Protein 5ZBE (pdb70)

Secondary structure (P-SEA, 3-state):
cccbbbbbbbcccccbbbbbbbcccbbbbbbbbccccccccccccbbbbbccccbbbbbbcccbbbbbccccbbbbbcccccccccccccbbbbbcbbbbbcccccccccbbbbbbbbbcccccbbbbcccccbbbbbbbbccccccccccccbbbbbcccccbbbbbcccccccccccccccccccbbbbbbccccbbbbbbbbbbcc

Structure (mmCIF, N/CA/C/O backbone):
data_5ZBE
#
_entry.id   5ZBE
#
_cell.length_a   34.770
_cell.length_b   62.133
_cell.length_c   87.401
_cell.angle_alpha   90.00
_cell.angle_beta   90.00
_cell.angle_gamma   90.00
#
_symmetry.space_group_name_H-M   'P 21 21 21'
#
loop_
_entity.id
_entity.type
_entity.pdbx_description
1 polymer 'Cupin domain protein'
2 non-polymer 'FE (II) ION'
3 non-polymer 'TRIETHYLENE GLYCOL'
4 water water
#
loop_
_atom_site.group_PDB
_atom_site.id
_atom_site.type_symbol
_atom_site.label_atom_id
_atom_site.label_alt_id
_atom_site.label_comp_id
_atom_site.label_asym_id
_atom_site.label_entity_id
_atom_site.label_seq_id
_atom_site.pdbx_PDB_ins_code
_atom_site.Cartn_x
_atom_site.Cartn_y
_atom_site.Cartn_z
_atom_site.occupancy
_atom_site.B_iso_or_equiv
_atom_site.auth_seq_id
_atom_site.auth_comp_id
_atom_site.auth_asym_id
_atom_site.auth_atom_id
_atom_site.pdbx_PDB_model_num
ATOM 1 N N . SER A 1 2 ? 10.410 -32.837 -15.233 1.00 29.37 2 SER A N 1
ATOM 2 C CA . SER A 1 2 ? 9.364 -33.179 -14.229 1.00 28.31 2 SER A CA 1
ATOM 3 C C . SER A 1 2 ? 8.147 -32.300 -14.485 1.00 25.14 2 SER A C 1
ATOM 4 O O . SER A 1 2 ? 8.212 -31.402 -15.309 1.00 27.52 2 SER A O 1
ATOM 7 N N . GLU A 1 3 ? 7.047 -32.522 -13.776 1.00 25.01 3 GLU A N 1
ATOM 8 C CA . GLU A 1 3 ? 5.882 -31.677 -13.961 1.00 22.52 3 GLU A CA 1
ATOM 9 C C . GLU A 1 3 ? 6.220 -30.228 -13.633 1.00 20.55 3 GLU A C 1
ATOM 10 O O . GLU A 1 3 ? 5.837 -29.317 -14.383 1.00 21.15 3 GLU A O 1
ATOM 16 N N . PHE A 1 4 ? 6.909 -30.002 -12.518 1.00 20.77 4 PHE A N 1
ATOM 17 C CA . PHE A 1 4 ? 7.172 -28.645 -12.057 1.00 20.18 4 PHE A CA 1
ATOM 18 C C . PHE A 1 4 ? 8.331 -27.976 -12.765 1.00 21.52 4 PHE A C 1
ATOM 19 O O . PHE A 1 4 ? 8.379 -26.735 -12.864 1.00 21.13 4 PHE A O 1
ATOM 27 N N . PHE A 1 5 ? 9.254 -28.787 -13.270 1.00 20.58 5 PHE A N 1
ATOM 28 C CA . PHE A 1 5 ? 10.427 -28.293 -14.011 1.00 21.05 5 PHE A CA 1
ATOM 29 C C . PHE A 1 5 ? 10.563 -29.057 -15.333 1.00 21.09 5 PHE A C 1
ATOM 30 O O . PHE A 1 5 ? 11.435 -29.923 -15.490 1.00 23.52 5 PHE A O 1
ATOM 38 N N . PRO A 1 6 ? 9.663 -28.756 -16.286 1.00 22.57 6 PRO A N 1
ATOM 39 C CA . PRO A 1 6 ? 9.565 -29.550 -17.518 1.00 20.36 6 PRO A CA 1
ATOM 40 C C . PRO A 1 6 ? 10.798 -29.489 -18.402 1.00 21.98 6 PRO A C 1
ATOM 41 O O . PRO A 1 6 ? 11.372 -28.435 -18.590 1.00 23.16 6 PRO A O 1
ATOM 45 N N . VAL A 1 7 ? 11.197 -30.651 -18.909 1.00 23.49 7 VAL A N 1
ATOM 46 C CA . VAL A 1 7 ? 12.287 -30.778 -19.845 1.00 24.97 7 VAL A CA 1
ATOM 47 C C . VAL A 1 7 ? 11.733 -30.474 -21.231 1.00 24.59 7 VAL A C 1
ATOM 48 O O . VAL A 1 7 ? 10.721 -31.051 -21.656 1.00 25.92 7 VAL A O 1
ATOM 52 N N . PRO A 1 8 ? 12.367 -29.540 -21.940 1.00 25.42 8 PRO A N 1
ATOM 53 C CA . PRO A 1 8 ? 11.829 -29.197 -23.252 1.00 25.64 8 PRO A CA 1
ATOM 54 C C . PRO A 1 8 ? 12.260 -30.183 -24.324 1.00 26.31 8 PRO A C 1
ATOM 55 O O . PRO A 1 8 ? 13.265 -30.886 -24.166 1.00 27.49 8 PRO A O 1
ATOM 59 N N . LYS A 1 9 ? 11.486 -30.205 -25.404 1.00 26.15 9 LYS A N 1
ATOM 60 C CA . LYS A 1 9 ? 11.830 -30.956 -26.604 1.00 29.74 9 LYS A CA 1
ATOM 61 C C . LYS A 1 9 ? 12.259 -29.929 -27.664 1.00 30.53 9 LYS A C 1
ATOM 62 O O . LYS A 1 9 ? 11.495 -29.000 -27.961 1.00 27.97 9 LYS A O 1
ATOM 65 N N . PRO A 1 10 ? 13.487 -30.072 -28.211 1.00 29.17 10 PRO A N 1
ATOM 66 C CA . PRO A 1 10 ? 13.910 -29.180 -29.278 1.00 34.43 10 PRO A CA 1
ATOM 67 C C . PRO A 1 10 ? 13.260 -29.573 -30.593 1.00 34.46 10 PRO A C 1
ATOM 68 O O . PRO A 1 10 ? 13.198 -30.764 -30.924 1.00 38.08 10 PRO A O 1
ATOM 72 N N . ILE A 1 11 ? 12.765 -28.584 -31.330 1.00 34.41 11 ILE A N 1
ATOM 73 C CA . ILE A 1 11 ? 12.184 -28.828 -32.633 1.00 37.09 11 ILE A CA 1
ATOM 74 C C . ILE A 1 11 ? 12.815 -27.872 -33.617 1.00 29.96 11 ILE A C 1
ATOM 75 O O . ILE A 1 11 ? 12.775 -26.664 -33.405 1.00 27.81 11 ILE A O 1
ATOM 80 N N . LYS A 1 12 ? 13.428 -28.426 -34.666 1.00 29.17 12 LYS A N 1
ATOM 81 C CA . LYS A 1 12 ? 13.872 -27.625 -35.801 1.00 29.26 12 LYS A CA 1
ATOM 82 C C . LYS A 1 12 ? 12.697 -27.581 -36.751 1.00 32.90 12 LYS A C 1
ATOM 83 O O . LYS A 1 12 ? 12.452 -28.535 -37.492 1.00 36.66 12 LYS A O 1
ATOM 88 N N . LEU A 1 13 ? 11.966 -26.470 -36.715 1.00 29.26 13 LEU A N 1
ATOM 89 C CA . LEU A 1 13 ? 10.725 -26.334 -37.459 1.00 28.81 13 LEU A CA 1
ATOM 90 C C . LEU A 1 13 ? 11.011 -26.193 -38.951 1.00 30.73 13 LEU A C 1
ATOM 91 O O . LEU A 1 13 ? 10.355 -26.834 -39.780 1.00 32.65 13 LEU A O 1
ATOM 96 N N . ASN A 1 14 ? 12.001 -25.363 -39.255 1.00 31.51 14 ASN A N 1
ATOM 97 C CA . ASN A 1 14 ? 12.466 -25.133 -40.627 1.00 34.08 14 ASN A CA 1
ATOM 98 C C . ASN A 1 14 ? 13.841 -24.481 -40.503 1.00 32.13 14 ASN A C 1
ATOM 99 O O . ASN A 1 14 ? 14.308 -24.238 -39.380 1.00 31.34 14 ASN A O 1
ATOM 104 N N . PRO A 1 15 ? 14.504 -24.191 -41.628 1.00 31.34 15 PRO A N 1
ATOM 105 C CA . PRO A 1 15 ? 15.874 -23.709 -41.450 1.00 29.64 15 PRO A CA 1
ATOM 106 C C . PRO A 1 15 ? 16.029 -22.333 -40.822 1.00 32.74 15 PRO A C 1
ATOM 107 O O . PRO A 1 15 ? 17.151 -21.960 -40.516 1.00 30.79 15 PRO A O 1
ATOM 111 N N . HIS A 1 16 ? 14.926 -21.604 -40.622 1.00 24.72 16 HIS A N 1
ATOM 112 C CA . HIS A 1 16 ? 14.963 -20.297 -39.995 1.00 22.73 16 HIS A CA 1
ATOM 113 C C . HIS A 1 16 ? 14.289 -20.231 -38.598 1.00 26.06 16 HIS A C 1
ATOM 114 O O . HIS A 1 16 ? 14.265 -19.162 -37.968 1.00 26.31 16 HIS A O 1
ATOM 121 N N . VAL A 1 17 ? 13.769 -21.359 -38.113 1.00 23.44 17 VAL A N 1
ATOM 122 C CA . VAL A 1 17 ? 12.978 -21.376 -36.864 1.00 23.76 17 VAL A CA 1
ATOM 123 C C . VAL A 1 17 ? 13.312 -22.607 -36.010 1.00 26.40 17 VAL A C 1
ATOM 124 O O . VAL A 1 17 ? 13.127 -23.767 -36.435 1.00 27.37 17 VAL A O 1
ATOM 128 N N . GLU A 1 18 ? 13.810 -22.339 -34.807 1.00 24.95 18 GLU A N 1
ATOM 129 C CA . GLU A 1 18 ? 14.158 -23.356 -33.842 1.00 27.04 18 GLU A CA 1
ATOM 130 C C . GLU A 1 18 ? 13.306 -23.138 -32.603 1.00 26.63 18 GLU A C 1
ATOM 131 O O . GLU A 1 18 ? 13.168 -22.008 -32.144 1.00 23.22 18 GLU A O 1
ATOM 135 N N . LEU A 1 19 ? 12.747 -24.221 -32.077 1.00 24.57 19 LEU A N 1
ATOM 136 C CA . LEU A 1 19 ? 11.848 -24.180 -30.931 1.00 23.78 19 LEU A CA 1
ATOM 137 C C . LEU A 1 19 ? 12.329 -25.053 -29.787 1.00 25.12 19 LEU A C 1
ATOM 138 O O . LEU A 1 19 ? 12.952 -26.081 -30.016 1.00 24.82 19 LEU A O 1
ATOM 143 N N . GLU A 1 20 ? 11.978 -24.658 -28.562 1.00 22.22 20 GLU A N 1
ATOM 144 C CA . GLU A 1 20 ? 12.097 -25.518 -27.394 1.00 21.34 20 GLU A CA 1
ATOM 145 C C . GLU A 1 20 ? 10.698 -25.564 -26.796 1.00 20.02 20 GLU A C 1
ATOM 146 O O . GLU A 1 20 ? 10.155 -24.520 -26.411 1.00 21.36 20 GLU A O 1
ATOM 152 N N . VAL A 1 21 ? 10.120 -26.764 -26.763 1.00 20.06 21 VAL A N 1
ATOM 153 C CA . VAL A 1 21 ? 8.700 -26.962 -26.491 1.00 21.93 21 VAL A CA 1
ATOM 154 C C . VAL A 1 21 ? 8.514 -27.645 -25.148 1.00 21.02 21 VAL A C 1
ATOM 155 O O . VAL A 1 21 ? 9.011 -28.757 -24.938 1.00 23.57 21 VAL A O 1
ATOM 159 N N . PHE A 1 22 ? 7.793 -26.978 -24.255 1.00 19.97 22 PHE A N 1
ATOM 160 C CA . PHE A 1 22 ? 7.566 -27.464 -22.887 1.00 20.81 22 PHE A CA 1
ATOM 161 C C . PHE A 1 22 ? 6.062 -27.728 -22.708 1.00 20.70 22 PHE A C 1
ATOM 162 O O . PHE A 1 22 ? 5.228 -26.883 -23.072 1.00 25.84 22 PHE A O 1
ATOM 170 N N . GLN A 1 23 ? 5.702 -28.870 -22.151 1.00 20.57 23 GLN A N 1
ATO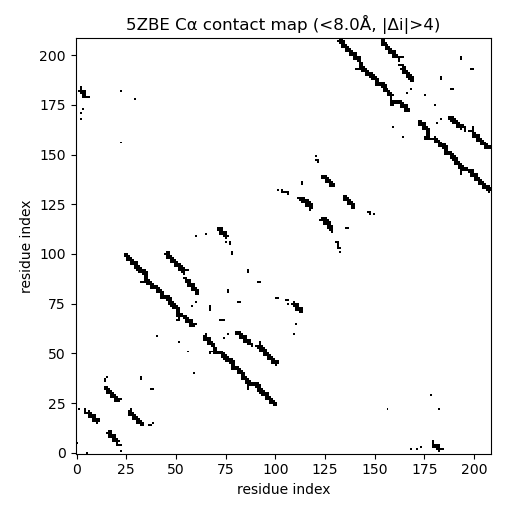M 171 C CA . GLN A 1 23 ? 4.311 -29.061 -21.822 1.00 22.47 23 GLN A CA 1
ATOM 172 C C . GLN A 1 23 ? 4.063 -28.808 -20.338 1.00 21.51 23 GLN A C 1
ATOM 173 O O . GLN A 1 23 ? 4.783 -29.297 -19.512 1.00 24.57 23 GLN A O 1
ATOM 179 N N . CYS A 1 24 ? 3.040 -28.008 -20.065 1.00 20.77 24 CYS A N 1
ATOM 180 C CA . CYS A 1 24 ? 2.632 -27.638 -18.716 1.00 20.49 24 CYS A CA 1
ATOM 181 C C . CYS A 1 24 ? 1.149 -27.977 -18.559 1.00 21.65 24 CYS A C 1
ATOM 182 O O . CYS A 1 24 ? 0.295 -27.097 -18.622 1.00 19.19 24 CYS A O 1
ATOM 185 N N . GLN A 1 25 ? 0.866 -29.240 -18.353 1.00 21.95 25 GLN A N 1
ATOM 186 C CA . GLN A 1 25 ? -0.497 -29.743 -18.400 1.00 22.11 25 GLN A CA 1
ATOM 187 C C . GLN A 1 25 ? -1.236 -29.308 -19.668 1.00 20.22 25 GLN A C 1
ATOM 188 O O . GLN A 1 25 ? -0.889 -29.726 -20.726 1.00 23.30 25 GLN A O 1
ATOM 194 N N . ASP A 1 26 ? -2.261 -28.491 -19.540 1.00 21.11 26 ASP A N 1
ATOM 195 C CA . ASP A 1 26 ? -3.100 -28.125 -20.708 1.00 23.42 26 ASP A CA 1
ATOM 196 C C . ASP A 1 26 ? -2.541 -26.961 -21.5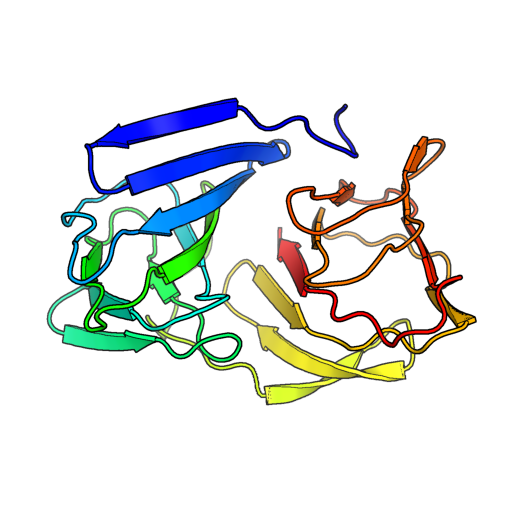15 1.00 22.31 26 ASP A C 1
ATOM 197 O O . ASP A 1 26 ? -3.166 -26.509 -22.502 1.00 25.81 26 ASP A O 1
ATOM 202 N N . THR A 1 27 ? -1.368 -26.484 -21.118 1.00 19.40 27 THR A N 1
ATOM 203 C CA . THR A 1 27 ? -0.693 -25.404 -21.798 1.00 20.17 27 THR A CA 1
ATOM 204 C C . THR A 1 27 ? 0.617 -25.882 -22.421 1.00 21.13 27 THR A C 1
ATOM 205 O O . THR A 1 27 ? 1.373 -26.626 -21.811 1.00 20.82 27 THR A O 1
ATOM 209 N N . ILE A 1 28 ? 0.861 -25.466 -23.662 1.00 19.89 28 ILE A N 1
ATOM 210 C CA . ILE A 1 28 ? 2.157 -25.681 -24.312 1.00 19.05 28 ILE A CA 1
ATOM 211 C C . ILE A 1 28 ? 2.901 -24.359 -24.308 1.00 19.81 28 ILE A C 1
ATOM 212 O O . ILE A 1 28 ? 2.361 -23.366 -24.757 1.00 21.03 28 ILE A O 1
ATOM 217 N N . PHE A 1 29 ? 4.132 -24.360 -23.805 1.00 19.33 29 PHE A N 1
ATOM 218 C CA . PHE A 1 29 ? 4.966 -23.176 -23.742 1.00 17.97 29 PHE A CA 1
ATOM 219 C C . PHE A 1 29 ? 6.153 -23.422 -24.650 1.00 18.49 29 PHE A C 1
ATOM 220 O O . PHE A 1 29 ? 6.779 -24.487 -24.595 1.00 19.03 29 PHE A O 1
ATOM 228 N N . GLN A 1 30 ? 6.494 -22.438 -25.456 1.00 17.59 30 GLN A N 1
ATOM 229 C CA . GLN A 1 30 ? 7.697 -22.606 -26.242 1.00 20.26 30 GLN A CA 1
ATOM 230 C C . GLN A 1 30 ? 8.579 -21.386 -26.343 1.00 20.59 30 GLN A C 1
ATOM 231 O O . GLN A 1 30 ? 8.106 -20.298 -26.398 1.00 20.63 30 GLN A O 1
ATOM 237 N N . LEU A 1 31 ? 9.877 -21.624 -26.333 1.00 19.05 31 LEU A N 1
ATOM 238 C CA . LEU A 1 31 ? 10.861 -20.592 -26.629 1.00 20.26 31 LEU A CA 1
ATOM 239 C C . LEU A 1 31 ? 11.214 -20.772 -28.103 1.00 20.46 31 LEU A C 1
ATOM 240 O O . LEU A 1 31 ? 11.409 -21.883 -28.571 1.00 23.85 31 LEU A O 1
ATOM 245 N N . SER A 1 32 ? 11.252 -19.662 -28.822 1.00 21.55 32 SER A N 1
ATOM 246 C CA . SER A 1 32 ? 11.492 -19.694 -30.242 1.00 20.49 32 SER A CA 1
ATOM 247 C C . SER A 1 32 ? 12.665 -18.813 -30.595 1.00 23.67 32 SER A C 1
ATOM 248 O O . SER A 1 32 ? 12.895 -17.772 -29.964 1.00 22.47 32 SER A O 1
ATOM 251 N N . VAL A 1 33 ? 13.393 -19.216 -31.638 1.00 23.04 33 VAL A N 1
ATOM 252 C CA . VAL A 1 33 ? 14.455 -18.388 -32.160 1.00 25.11 33 VAL A CA 1
ATOM 253 C C . VAL A 1 33 ? 14.198 -18.294 -33.653 1.00 23.78 33 VAL A C 1
ATOM 254 O O . VAL A 1 33 ? 14.244 -19.307 -34.321 1.00 26.26 33 VAL A O 1
ATOM 258 N N . ILE A 1 34 ? 13.884 -17.087 -34.141 1.00 23.42 34 ILE A N 1
ATOM 259 C CA . ILE A 1 34 ? 13.616 -16.829 -35.568 1.00 24.10 34 ILE A CA 1
ATOM 260 C C . ILE A 1 34 ? 14.824 -16.115 -36.165 1.00 22.91 34 ILE A C 1
ATOM 261 O O . ILE A 1 34 ? 15.271 -15.082 -35.655 1.00 23.94 34 ILE A O 1
ATOM 266 N N . ALA A 1 35 ? 15.333 -16.656 -37.266 1.00 23.98 35 ALA A N 1
ATOM 267 C CA . ALA A 1 35 ? 16.568 -16.132 -37.872 1.00 24.11 35 ALA A CA 1
ATOM 268 C C . ALA A 1 35 ? 16.418 -14.691 -38.373 1.00 26.95 35 ALA A C 1
ATOM 269 O O . ALA A 1 35 ? 15.301 -14.216 -38.619 1.00 25.10 35 ALA A O 1
ATOM 271 N N . PRO A 1 36 ? 17.547 -13.974 -38.510 1.00 28.56 36 PRO A N 1
ATOM 272 C CA . PRO A 1 36 ? 17.504 -12.647 -39.106 1.00 28.04 36 PRO A CA 1
ATOM 273 C C . PRO A 1 36 ? 16.625 -12.604 -40.360 1.00 26.37 36 PRO A C 1
ATOM 274 O O . PRO A 1 36 ? 16.727 -13.479 -41.228 1.00 30.59 36 PRO A O 1
ATOM 278 N N . ASN A 1 37 ? 15.772 -11.597 -40.426 1.00 29.45 37 ASN A N 1
ATOM 279 C CA . ASN A 1 37 ? 14.944 -11.303 -41.597 1.00 29.25 37 ASN A CA 1
ATOM 280 C C . ASN A 1 37 ? 13.980 -12.403 -42.022 1.00 27.61 37 ASN A C 1
ATOM 281 O O . ASN A 1 37 ? 13.511 -12.411 -43.147 1.00 36.31 37 ASN A O 1
ATOM 286 N N . ALA A 1 38 ? 13.670 -13.318 -41.116 1.00 28.69 38 ALA A N 1
ATOM 287 C CA . ALA A 1 38 ? 12.894 -14.492 -41.460 1.00 32.61 38 ALA A CA 1
ATOM 288 C C . ALA A 1 38 ? 11.438 -14.363 -41.052 1.00 31.33 38 ALA A C 1
ATOM 289 O O . ALA A 1 38 ? 11.006 -13.338 -40.520 1.00 29.44 38 ALA A O 1
ATOM 291 N N . LYS A 1 39 ? 10.664 -15.401 -41.337 1.00 38.18 39 LYS A N 1
ATOM 292 C CA . LYS A 1 39 ? 9.236 -15.428 -41.091 1.00 33.61 39 LYS A CA 1
ATOM 293 C C . LYS A 1 39 ? 8.763 -16.690 -40.401 1.00 37.93 39 LYS A C 1
ATOM 294 O O . LYS A 1 39 ? 9.388 -17.720 -40.497 1.00 40.26 39 LYS A O 1
ATOM 300 N N . LEU A 1 40 ? 7.651 -16.583 -39.691 1.00 37.99 40 LEU A N 1
ATOM 301 C CA . LEU A 1 40 ? 6.890 -17.711 -39.246 1.00 35.24 40 LEU A CA 1
ATOM 302 C C . LEU A 1 40 ? 5.561 -17.542 -40.005 1.00 35.21 40 LEU A C 1
ATOM 303 O O . LEU A 1 40 ? 4.820 -16.586 -39.782 1.00 41.41 40 LEU A O 1
ATOM 308 N N . GLU A 1 41 ? 5.314 -18.416 -40.977 1.00 44.52 41 GLU A N 1
ATOM 309 C CA . GLU A 1 41 ? 4.210 -18.199 -41.936 1.00 43.49 41 GLU A CA 1
ATOM 310 C C . GLU A 1 41 ? 2.851 -18.260 -41.219 1.00 40.36 41 GLU A C 1
ATOM 311 O O . GLU A 1 41 ? 2.718 -18.907 -40.177 1.00 40.30 41 GLU A O 1
ATOM 317 N N . SER A 1 42 ? 1.860 -17.547 -41.747 1.00 36.66 42 SER A N 1
ATOM 318 C CA A SER A 1 42 ? 0.559 -17.433 -41.079 0.50 36.60 42 SER A CA 1
ATOM 319 C CA B SER A 1 42 ? 0.559 -17.420 -41.090 0.50 36.87 42 SER A CA 1
ATOM 320 C C . SER A 1 42 ? -0.146 -18.765 -40.963 1.00 30.97 42 SER A C 1
ATOM 321 O O . SER A 1 42 ? -0.035 -19.624 -41.847 1.00 34.71 42 SER A O 1
ATOM 326 N N . HIS A 1 43 ? -0.843 -18.957 -39.846 1.00 30.30 43 HIS A N 1
ATOM 327 C CA . HIS A 1 43 ? -1.611 -20.174 -39.648 1.00 33.87 43 HIS A CA 1
ATOM 328 C C . HIS A 1 43 ? -2.717 -19.943 -38.670 1.00 29.48 43 HIS A C 1
ATOM 329 O O . HIS A 1 43 ? -2.828 -18.861 -38.108 1.00 30.51 43 HIS A O 1
ATOM 336 N N . GLN A 1 44 ? -3.536 -20.961 -38.462 1.00 36.81 44 GLN A N 1
ATOM 337 C CA . GLN A 1 44 ? -4.528 -20.921 -37.405 1.00 37.96 44 GLN A CA 1
ATOM 338 C C . GLN A 1 44 ? -4.576 -22.255 -36.705 1.00 33.28 44 GLN A C 1
ATOM 339 O O . GLN A 1 44 ? -4.178 -23.276 -37.268 1.00 35.48 44 GLN A O 1
ATOM 345 N N . HIS A 1 45 ? -5.041 -22.229 -35.458 1.00 34.93 45 HIS A N 1
ATOM 346 C CA . HIS A 1 45 ? -5.206 -23.442 -34.659 1.00 33.45 45 HIS A CA 1
ATOM 347 C C . HIS A 1 45 ? -6.234 -23.197 -33.554 1.00 32.23 45 HIS A C 1
ATOM 348 O O . HIS A 1 45 ? -6.465 -22.053 -33.153 1.00 32.95 45 HIS A O 1
ATOM 355 N N . PRO A 1 46 ? -6.862 -24.274 -33.058 1.00 30.71 46 PRO A N 1
ATOM 356 C CA . PRO A 1 46 ? -7.913 -24.125 -32.056 1.00 30.22 46 PRO A CA 1
ATOM 357 C C . PRO A 1 46 ? -7.421 -23.556 -30.725 1.00 29.08 46 PRO A C 1
ATOM 358 O O . PRO A 1 46 ? -8.185 -22.905 -30.019 1.00 34.41 46 PRO A O 1
ATOM 362 N N . GLU A 1 47 ? -6.161 -23.795 -30.387 1.00 26.11 47 GLU A N 1
ATOM 363 C CA . GLU A 1 47 ? -5.590 -23.202 -29.174 1.00 24.34 47 GLU A CA 1
ATOM 364 C C . GLU A 1 47 ? -5.479 -21.695 -29.324 1.00 27.23 47 GLU A C 1
ATOM 365 O O . GLU A 1 47 ? -5.078 -21.200 -30.370 1.00 27.91 47 GLU A O 1
ATOM 371 N N . SER A 1 48 ? -5.831 -20.991 -28.260 1.00 22.77 48 SER A N 1
ATOM 372 C CA . SER A 1 48 ? -5.515 -19.581 -28.100 1.00 24.78 48 SER A CA 1
ATOM 373 C C . SER A 1 48 ? -4.016 -19.439 -27.878 1.00 21.36 48 SER A C 1
ATOM 374 O O . SER A 1 48 ? -3.379 -20.347 -27.359 1.00 24.35 48 SER A O 1
ATOM 377 N N . GLN A 1 49 ? -3.456 -18.296 -28.271 1.00 21.87 49 GLN A N 1
ATOM 378 C CA . GLN A 1 49 ? -2.011 -18.092 -28.185 1.00 21.83 49 GLN A CA 1
ATOM 379 C C . GLN A 1 49 ? -1.658 -16.699 -27.719 1.00 22.07 49 GLN A C 1
ATOM 380 O O . GLN A 1 49 ? -2.279 -15.731 -28.126 1.00 23.75 49 GLN A O 1
ATOM 386 N N . ILE A 1 50 ? -0.663 -16.618 -26.838 1.00 20.65 50 ILE A N 1
ATOM 387 C CA . ILE A 1 50 ? -0.082 -15.347 -26.433 1.00 18.42 50 ILE A CA 1
ATOM 388 C C . ILE A 1 50 ? 1.407 -15.484 -26.459 1.00 16.77 50 ILE A C 1
ATOM 389 O O . ILE A 1 50 ? 1.925 -16.603 -26.436 1.00 18.84 50 ILE A O 1
ATOM 394 N N . GLY A 1 51 ? 2.112 -14.367 -26.525 1.00 17.77 51 GLY A N 1
ATOM 395 C CA . GLY A 1 51 ? 3.561 -14.416 -26.492 1.00 17.77 51 GLY A CA 1
ATOM 396 C C . GLY A 1 51 ? 4.210 -13.063 -26.489 1.00 18.08 51 GLY A C 1
ATOM 397 O O . GLY A 1 51 ? 3.538 -12.050 -26.658 1.00 19.43 51 GLY A O 1
ATOM 398 N N . MET A 1 52 ? 5.526 -13.062 -26.273 1.00 16.69 52 MET A N 1
ATOM 399 C CA A MET A 1 52 ? 6.336 -11.848 -26.278 0.50 18.44 52 MET A CA 1
ATOM 400 C CA B MET A 1 52 ? 6.329 -11.839 -26.235 0.50 18.64 52 MET A CA 1
ATOM 401 C C . MET A 1 52 ? 7.682 -12.065 -26.906 1.00 18.60 52 MET A C 1
ATOM 402 O O . MET A 1 52 ? 8.239 -13.158 -26.831 1.00 20.35 52 MET A O 1
ATOM 411 N N . VAL A 1 53 ? 8.221 -10.991 -27.457 1.00 17.81 53 VAL A N 1
ATOM 412 C CA . VAL A 1 53 ? 9.612 -10.979 -27.884 1.00 18.18 53 VAL A CA 1
ATOM 413 C C . VAL A 1 53 ? 10.478 -10.764 -26.635 1.00 17.29 53 VAL A C 1
ATOM 414 O O . VAL A 1 53 ? 10.200 -9.870 -25.827 1.00 18.68 53 VAL A O 1
ATOM 418 N N . LEU A 1 54 ? 11.527 -11.556 -26.498 1.00 18.03 54 LEU A N 1
ATOM 419 C CA . LEU A 1 54 ? 12.502 -11.370 -25.423 1.00 18.45 54 LEU A CA 1
ATOM 420 C C . LEU A 1 54 ? 13.729 -10.590 -25.881 1.00 18.72 54 LEU A C 1
ATOM 421 O O . LEU A 1 54 ? 14.295 -9.796 -25.119 1.00 21.21 54 LEU A O 1
ATOM 426 N N . SER A 1 55 ? 14.163 -10.844 -27.120 1.00 20.37 55 SER A N 1
ATOM 427 C CA . SER A 1 55 ? 15.291 -10.134 -27.714 1.00 20.48 55 SER A CA 1
ATOM 428 C C . SER A 1 55 ? 14.981 -9.917 -29.184 1.00 21.00 55 SER A C 1
ATOM 429 O O . SER A 1 55 ? 14.505 -10.837 -29.852 1.00 20.56 55 SER A O 1
ATOM 432 N N . GLY A 1 56 ? 15.244 -8.706 -29.681 1.00 20.40 56 GLY A N 1
ATOM 433 C CA . GLY A 1 56 ? 14.953 -8.390 -31.073 1.00 22.13 56 GLY A CA 1
ATOM 434 C C . GLY A 1 56 ? 13.615 -7.699 -31.240 1.00 22.68 56 GLY A C 1
ATOM 435 O O . GLY A 1 56 ? 13.161 -6.958 -30.370 1.00 25.70 56 GLY A O 1
ATOM 436 N N . GLU A 1 57 ? 12.985 -7.938 -32.377 1.00 21.25 57 GLU A N 1
ATOM 437 C CA . GLU A 1 57 ? 11.735 -7.283 -32.704 1.00 26.03 57 GLU A CA 1
ATOM 438 C C 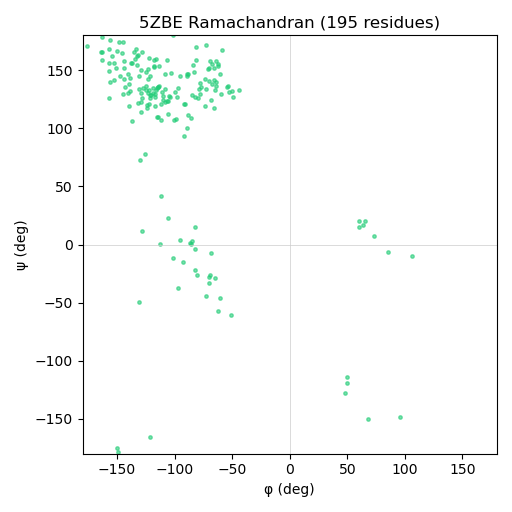. GLU A 1 57 ? 10.958 -8.185 -33.641 1.00 21.70 57 GLU A C 1
ATOM 439 O O . GLU A 1 57 ? 11.531 -9.036 -34.325 1.00 21.53 57 GLU A O 1
ATOM 445 N N . LEU A 1 58 ? 9.650 -8.018 -33.657 1.00 22.65 58 LEU A N 1
ATOM 446 C CA . LEU A 1 58 ? 8.804 -8.835 -34.525 1.00 25.09 58 LEU A CA 1
ATOM 447 C C . LEU A 1 58 ? 7.648 -7.984 -35.058 1.00 25.18 58 LEU A C 1
ATOM 448 O O . LEU A 1 58 ? 7.263 -6.992 -34.427 1.00 27.85 58 LEU A O 1
ATOM 453 N N . GLU A 1 59 ? 7.151 -8.331 -36.247 1.00 26.97 59 GLU A N 1
ATOM 454 C CA . GLU A 1 59 ? 5.916 -7.759 -36.768 1.00 26.55 59 GLU A CA 1
ATOM 455 C C . GLU A 1 59 ? 4.883 -8.868 -36.755 1.00 26.36 59 GLU A C 1
ATOM 456 O O . GLU A 1 59 ? 5.124 -9.958 -37.297 1.00 28.22 59 GLU A O 1
ATOM 462 N N . LEU A 1 60 ? 3.761 -8.599 -36.092 1.00 25.96 60 LEU A N 1
ATOM 463 C CA . LEU A 1 60 ? 2.628 -9.513 -36.002 1.00 22.95 60 LEU A CA 1
ATOM 464 C C . LEU A 1 60 ? 1.658 -9.213 -37.150 1.00 22.51 60 LEU A C 1
ATOM 465 O O . LEU A 1 60 ? 1.140 -8.117 -37.246 1.00 24.13 60 LEU A O 1
ATOM 470 N N . TYR A 1 61 ? 1.414 -10.211 -37.983 1.00 23.39 61 TYR A N 1
ATOM 471 C CA . TYR A 1 61 ? 0.378 -10.171 -39.009 1.00 25.47 61 TYR A CA 1
ATOM 472 C C . TYR A 1 61 ? -0.825 -10.919 -38.464 1.00 24.80 61 TYR A C 1
ATOM 473 O O . TYR A 1 61 ? -0.795 -12.126 -38.313 1.00 28.69 61 TYR A O 1
ATOM 482 N N . ILE A 1 62 ? -1.877 -10.181 -38.131 1.00 27.14 62 ILE A N 1
ATOM 483 C CA . ILE A 1 62 ? -3.048 -10.768 -37.528 1.00 26.71 62 ILE A CA 1
ATOM 484 C C . ILE A 1 62 ? -4.284 -10.050 -38.034 1.00 26.14 62 ILE A C 1
ATOM 485 O O . ILE A 1 62 ? -4.284 -8.838 -38.241 1.00 27.80 62 ILE A O 1
ATOM 490 N N . LYS A 1 63 ? -5.337 -10.816 -38.255 1.00 31.18 63 LYS A N 1
ATOM 491 C CA . LYS A 1 63 ? -6.529 -10.275 -38.861 1.00 34.46 63 LYS A CA 1
ATOM 492 C C . LYS A 1 63 ? -6.069 -9.477 -40.084 1.00 35.98 63 LYS A C 1
ATOM 493 O O . LYS A 1 63 ? -5.304 -10.021 -40.890 1.00 42.34 63 LYS A O 1
ATOM 499 N N . ASP A 1 64 ? -6.470 -8.217 -40.221 1.00 37.08 64 ASP A N 1
ATOM 500 C CA . ASP A 1 64 ? -6.113 -7.442 -41.413 1.00 36.41 64 ASP A CA 1
ATOM 501 C C . ASP A 1 64 ? -5.039 -6.398 -41.161 1.00 34.64 64 ASP A C 1
ATOM 502 O O . ASP A 1 64 ? -4.915 -5.429 -41.907 1.00 40.07 64 ASP A O 1
ATOM 507 N N . VAL A 1 65 ? -4.247 -6.590 -40.116 1.00 29.42 65 VAL A N 1
ATOM 508 C CA . VAL A 1 65 ? -3.331 -5.547 -39.692 1.00 29.51 65 VAL A CA 1
ATOM 509 C C . VAL A 1 65 ? -1.946 -6.103 -39.436 1.00 23.63 65 VAL A C 1
ATOM 510 O O . VAL A 1 65 ? -1.745 -7.330 -39.384 1.00 24.81 65 VAL A O 1
ATOM 514 N N . ILE A 1 66 ? -0.998 -5.185 -39.292 1.00 23.52 66 ILE A N 1
ATOM 515 C CA . ILE A 1 66 ? 0.354 -5.509 -38.860 1.00 23.39 66 ILE A CA 1
ATOM 516 C C . ILE A 1 66 ? 0.621 -4.728 -37.572 1.00 25.35 66 ILE A C 1
ATOM 517 O O . ILE A 1 66 ? 0.409 -3.514 -37.516 1.00 27.07 66 ILE A O 1
ATOM 522 N N . LYS A 1 67 ? 1.084 -5.420 -36.535 1.00 26.64 67 LYS A N 1
ATOM 523 C CA . LYS A 1 67 ? 1.406 -4.772 -35.258 1.00 26.18 67 LYS A CA 1
ATOM 524 C C . LYS A 1 67 ? 2.862 -5.008 -34.924 1.00 23.44 67 LYS A C 1
ATOM 525 O O . LYS A 1 67 ? 3.297 -6.153 -34.860 1.00 25.21 67 LYS A O 1
ATOM 531 N N . PRO A 1 68 ? 3.617 -3.936 -34.660 1.00 23.04 68 PRO A N 1
ATOM 532 C CA . PRO A 1 68 ? 4.978 -4.178 -34.202 1.00 25.03 68 PRO A CA 1
ATOM 533 C C . PRO A 1 68 ? 4.998 -4.678 -32.764 1.00 23.63 68 PRO A C 1
ATOM 534 O O . PRO A 1 68 ? 4.185 -4.254 -31.952 1.00 26.13 68 PRO A O 1
ATOM 538 N N . LEU A 1 69 ? 5.905 -5.607 -32.485 1.00 19.70 69 LEU A N 1
ATOM 539 C CA . LEU A 1 69 ? 6.089 -6.173 -31.141 1.00 18.98 69 LEU A CA 1
ATOM 540 C C . LEU A 1 69 ? 7.498 -5.826 -30.639 1.00 23.66 69 LEU A C 1
ATOM 541 O O . LEU A 1 69 ? 8.500 -6.236 -31.218 1.00 25.96 69 LEU A O 1
ATOM 546 N N . ARG A 1 70 ? 7.567 -5.094 -29.540 1.00 22.36 70 ARG A N 1
ATOM 547 C CA . ARG A 1 70 ? 8.843 -4.687 -28.956 1.00 22.60 70 ARG A CA 1
ATOM 548 C C . ARG A 1 70 ? 9.279 -5.639 -27.855 1.00 21.06 70 ARG A C 1
ATOM 549 O O . ARG A 1 70 ? 8.450 -6.175 -27.110 1.00 21.06 70 ARG A O 1
ATOM 557 N N . ALA A 1 71 ? 10.582 -5.842 -27.759 1.00 19.98 71 ALA A N 1
ATOM 558 C CA . ALA A 1 71 ? 11.135 -6.771 -26.788 1.00 20.41 71 ALA A CA 1
ATOM 559 C C . ALA A 1 71 ? 10.745 -6.344 -25.378 1.00 19.72 71 ALA A C 1
ATOM 560 O O . ALA A 1 71 ? 10.905 -5.186 -25.034 1.00 19.40 71 ALA A O 1
ATOM 562 N N . LEU A 1 72 ? 10.217 -7.298 -24.620 1.00 19.95 72 LEU A N 1
ATOM 563 C CA . LEU A 1 72 ? 9.929 -7.152 -23.188 1.00 18.82 72 LEU A CA 1
ATOM 564 C C . LEU A 1 72 ? 8.850 -6.124 -22.898 1.00 19.65 72 LEU A C 1
ATOM 565 O O . LEU A 1 72 ? 8.747 -5.639 -21.777 1.00 24.59 72 LEU A O 1
ATOM 570 N N . GLN A 1 73 ? 8.031 -5.810 -23.898 1.00 19.92 73 GLN A N 1
ATOM 571 C CA . GLN A 1 73 ? 7.000 -4.788 -23.750 1.00 20.11 73 GLN A CA 1
ATOM 572 C C . GLN A 1 73 ? 5.622 -5.224 -24.230 1.00 19.36 73 GLN A C 1
ATOM 573 O O . GLN A 1 73 ? 4.638 -5.073 -23.524 1.00 21.83 73 GLN A O 1
ATOM 579 N N . ASP A 1 74 ? 5.557 -5.767 -25.440 1.00 20.19 74 ASP A N 1
ATOM 580 C CA . ASP A 1 74 ? 4.288 -6.074 -26.063 1.00 19.25 74 ASP A CA 1
ATOM 581 C C . ASP A 1 74 ? 3.981 -7.558 -26.012 1.00 19.47 74 ASP A C 1
ATOM 582 O O . ASP A 1 74 ? 4.875 -8.395 -26.056 1.00 20.61 74 ASP A O 1
ATOM 587 N N . ILE A 1 75 ? 2.706 -7.875 -25.914 1.00 20.10 75 ILE A N 1
ATOM 588 C CA A ILE A 1 75 ? 2.312 -9.277 -25.994 0.50 20.96 75 ILE A CA 1
ATOM 589 C CA B ILE A 1 75 ? 2.209 -9.260 -25.915 0.50 19.57 75 ILE A CA 1
ATOM 590 C C . ILE A 1 75 ? 1.287 -9.448 -27.122 1.00 21.23 75 ILE A C 1
ATOM 591 O O . ILE A 1 75 ? 0.323 -8.700 -27.240 1.00 21.07 75 ILE A O 1
ATOM 600 N N . HIS A 1 76 ? 1.513 -10.438 -27.970 1.00 18.87 76 HIS A N 1
ATOM 601 C CA . HIS A 1 76 ? 0.542 -10.761 -29.000 1.00 18.70 76 HIS A CA 1
ATOM 602 C C . HIS A 1 76 ? -0.533 -11.632 -28.454 1.00 20.50 76 HIS A C 1
ATOM 603 O O . HIS A 1 76 ? -0.295 -12.426 -27.562 1.00 20.65 76 HIS A O 1
ATOM 610 N N . VAL A 1 77 ? -1.732 -11.477 -28.999 1.00 22.59 77 VAL A N 1
ATOM 611 C CA . VAL A 1 77 ? -2.882 -12.196 -28.501 1.00 21.56 77 VAL A CA 1
ATOM 612 C C . VAL A 1 77 ? -3.679 -12.703 -29.692 1.00 22.04 77 VAL A C 1
ATOM 613 O O . VAL A 1 77 ? -4.346 -11.931 -30.360 1.00 27.24 77 VAL A O 1
ATOM 617 N N . ALA A 1 78 ? -3.599 -14.007 -29.934 1.00 24.12 78 ALA A N 1
ATOM 618 C CA . ALA A 1 78 ? -4.318 -14.633 -31.050 1.00 25.20 78 ALA A CA 1
ATOM 619 C C . ALA A 1 78 ? -5.361 -15.563 -30.468 1.00 26.45 78 ALA A C 1
ATOM 620 O O . ALA A 1 78 ? -5.014 -16.589 -29.879 1.00 30.84 78 ALA A O 1
ATOM 622 N N . ASP A 1 79 ? -6.629 -15.194 -30.599 1.00 25.97 79 ASP A N 1
ATOM 623 C CA . ASP A 1 79 ? -7.721 -16.028 -30.080 1.00 29.67 79 ASP A CA 1
ATOM 624 C C . ASP A 1 79 ? -7.890 -17.269 -30.947 1.00 28.17 79 ASP A C 1
ATOM 625 O O . ASP A 1 79 ? -7.246 -17.397 -32.011 1.00 28.01 79 ASP A O 1
ATOM 630 N N . ALA A 1 80 ? -8.728 -18.187 -30.477 1.00 28.95 80 ALA A N 1
ATOM 631 C CA . ALA A 1 80 ? -8.944 -19.475 -31.148 1.00 33.02 80 ALA A CA 1
ATOM 632 C C . ALA A 1 80 ? -9.221 -19.308 -32.650 1.00 30.82 80 ALA A C 1
ATOM 633 O O . ALA A 1 80 ? -10.077 -18.527 -33.049 1.00 34.63 80 ALA A O 1
ATOM 635 N N . ASN A 1 81 ? -8.444 -20.027 -33.460 1.00 34.07 81 ASN A N 1
ATOM 636 C CA . ASN A 1 81 ? -8.560 -20.048 -34.930 1.00 33.74 81 ASN A CA 1
ATOM 637 C C . ASN A 1 81 ? -8.372 -18.718 -35.653 1.00 33.54 81 ASN A C 1
ATOM 638 O O . ASN A 1 81 ? -8.704 -18.606 -36.826 1.00 42.57 81 ASN A O 1
ATOM 643 N N . VAL A 1 82 ? -7.828 -17.722 -34.965 1.00 34.71 82 VAL A N 1
ATOM 644 C CA . VAL A 1 82 ? -7.491 -16.454 -35.591 1.00 34.40 82 VAL A CA 1
ATOM 645 C C . VAL A 1 82 ? -6.172 -16.632 -36.330 1.00 29.99 82 VAL A C 1
ATOM 646 O O . VAL A 1 82 ? -5.182 -17.060 -35.734 1.00 29.61 82 VAL A O 1
ATOM 650 N N . SER A 1 83 ? -6.156 -16.298 -37.618 1.00 29.89 83 SER A N 1
ATOM 651 C CA A SER A 1 83 ? -4.932 -16.404 -38.412 0.50 32.28 83 SER A CA 1
ATOM 652 C CA B SER A 1 83 ? -4.947 -16.401 -38.426 0.50 31.99 83 SER A CA 1
ATOM 653 C C . SER A 1 83 ? -3.888 -15.419 -37.910 1.00 32.37 83 SER A C 1
ATOM 654 O O . SER A 1 83 ? -4.182 -14.237 -37.699 1.00 34.70 83 SER A O 1
ATOM 659 N N . HIS A 1 84 ? -2.671 -15.914 -37.696 1.00 28.24 84 HIS A N 1
ATOM 660 C CA . HIS A 1 84 ? -1.560 -15.062 -37.259 1.00 25.67 84 HIS A CA 1
ATOM 661 C C . HIS A 1 84 ? -0.243 -15.565 -37.815 1.00 27.41 84 HIS A C 1
ATOM 662 O O . HIS A 1 84 ? -0.028 -16.774 -37.929 1.00 26.86 84 HIS A O 1
ATOM 669 N N . GLY A 1 85 ? 0.637 -14.620 -38.130 1.00 26.57 85 GLY A N 1
ATOM 670 C CA . GLY A 1 85 ? 1.987 -14.930 -38.606 1.00 29.79 85 GLY A CA 1
ATOM 671 C C . GLY A 1 85 ? 2.909 -13.831 -38.146 1.00 23.18 85 GLY A C 1
ATOM 672 O O . GLY A 1 85 ? 2.452 -12.831 -37.566 1.00 24.78 85 GLY A O 1
ATOM 673 N N . PHE A 1 86 ? 4.196 -14.017 -38.385 1.00 24.44 86 PHE A N 1
ATOM 674 C CA . PHE A 1 86 ? 5.211 -13.102 -37.917 1.00 25.23 86 PHE A CA 1
ATOM 675 C C . PHE A 1 86 ? 6.318 -12.870 -38.934 1.00 25.31 86 PHE A C 1
ATOM 676 O O . PHE A 1 86 ? 6.694 -13.781 -39.675 1.00 30.54 86 PHE A O 1
ATOM 684 N N . VAL A 1 87 ? 6.854 -11.655 -38.936 1.00 25.56 87 VAL A N 1
ATOM 685 C CA . VAL A 1 87 ? 8.054 -11.324 -39.696 1.00 27.25 87 VAL A CA 1
ATOM 686 C C . VAL A 1 87 ? 9.112 -10.730 -38.757 1.00 24.35 87 VAL A C 1
ATOM 687 O O . VAL A 1 87 ? 8.816 -9.837 -37.943 1.00 24.18 87 VAL A O 1
ATOM 691 N N . ASN A 1 88 ? 10.344 -11.218 -38.863 1.00 23.12 88 ASN A N 1
ATOM 692 C CA . ASN A 1 88 ? 11.454 -10.588 -38.152 1.00 25.50 88 ASN A CA 1
ATOM 693 C C . ASN A 1 88 ? 12.026 -9.486 -39.051 1.00 26.26 88 ASN A C 1
ATOM 694 O O . ASN A 1 88 ? 12.626 -9.795 -40.075 1.00 28.98 88 ASN A O 1
ATOM 699 N N . PRO A 1 89 ? 11.854 -8.205 -38.668 1.00 27.29 89 PRO A N 1
ATOM 700 C CA . PRO A 1 89 ? 12.338 -7.084 -39.497 1.00 29.36 89 PRO A CA 1
ATOM 701 C C . PRO A 1 89 ? 13.818 -6.746 -39.338 1.00 28.75 89 PRO A C 1
ATOM 702 O O . PRO A 1 89 ? 14.321 -5.849 -40.024 1.00 32.27 89 PRO A O 1
ATOM 706 N N . LEU A 1 90 ? 14.510 -7.416 -38.424 1.00 27.49 90 LEU A N 1
ATOM 707 C CA . LEU A 1 90 ? 15.902 -7.077 -38.118 1.00 32.29 90 LEU A CA 1
ATOM 708 C C . LEU A 1 90 ? 16.871 -8.095 -38.670 1.00 33.27 90 LEU A C 1
ATOM 709 O O . LEU A 1 90 ? 16.498 -9.256 -38.883 1.00 30.56 90 LEU A O 1
ATOM 714 N N . SER A 1 91 ? 18.124 -7.653 -38.818 1.00 32.20 91 SER A N 1
ATOM 715 C CA . SER A 1 91 ? 19.273 -8.507 -39.157 1.00 31.79 91 SER A CA 1
ATOM 716 C C . SER A 1 91 ? 19.850 -9.215 -37.930 1.00 35.07 91 SER A C 1
ATOM 717 O O . SER A 1 91 ? 20.960 -9.734 -37.973 1.00 36.09 91 SER A O 1
ATOM 720 N N . GLU A 1 92 ? 19.098 -9.225 -36.831 1.00 29.50 92 GLU A N 1
ATOM 721 C CA . GLU A 1 92 ? 19.476 -9.969 -35.636 1.00 27.26 92 GLU A CA 1
ATOM 722 C C . GLU A 1 92 ? 18.405 -11.021 -35.391 1.00 25.54 92 GLU A C 1
ATOM 723 O O . GLU A 1 92 ? 17.252 -10.842 -35.783 1.00 27.99 92 GLU A O 1
ATOM 729 N N . PRO A 1 93 ? 18.771 -12.140 -34.745 1.00 26.83 93 PRO A N 1
ATOM 730 C CA . PRO A 1 93 ? 17.723 -13.132 -34.438 1.00 25.75 93 PRO A CA 1
ATOM 731 C C . PRO A 1 93 ? 16.671 -12.562 -33.512 1.00 24.94 93 PRO A C 1
ATOM 732 O O . PRO A 1 93 ? 16.943 -11.598 -32.806 1.00 25.29 93 PRO A O 1
ATOM 736 N N . MET A 1 94 ? 15.468 -13.132 -33.561 1.00 21.41 94 MET A N 1
ATOM 737 C CA . MET A 1 94 ? 14.405 -12.790 -32.630 1.00 22.32 94 MET A CA 1
ATOM 738 C C . MET A 1 94 ? 14.257 -13.989 -31.704 1.00 22.35 94 MET A C 1
ATOM 739 O O . MET A 1 94 ? 14.039 -15.127 -32.162 1.00 21.88 94 MET A O 1
ATOM 744 N N . ILE A 1 95 ? 14.415 -13.738 -30.402 1.00 19.86 95 ILE A N 1
ATOM 745 C CA . ILE A 1 95 ? 14.169 -14.780 -29.409 1.00 19.70 95 ILE A CA 1
ATOM 746 C C . ILE A 1 95 ? 12.908 -14.390 -28.667 1.00 19.53 95 ILE A C 1
ATOM 747 O O . ILE A 1 95 ? 12.788 -13.277 -28.188 1.00 20.46 95 ILE A O 1
ATOM 752 N N . GLY A 1 96 ? 11.963 -15.300 -28.592 1.00 20.44 96 GLY A N 1
ATOM 753 C CA . GLY A 1 96 ? 10.668 -15.002 -27.971 1.00 21.24 96 GLY A CA 1
ATOM 754 C C . GLY A 1 96 ? 10.065 -16.222 -27.330 1.00 19.85 96 GLY A C 1
ATOM 755 O O . GLY A 1 96 ? 10.647 -17.300 -27.348 1.00 20.44 96 GLY A O 1
ATOM 756 N N . PHE A 1 97 ? 8.877 -16.043 -26.764 1.00 17.63 97 PHE A N 1
ATOM 757 C CA . PHE A 1 97 ? 8.129 -17.169 -26.232 1.00 18.75 97 PHE A CA 1
ATOM 758 C C . PHE A 1 97 ? 6.691 -17.038 -26.615 1.00 18.02 97 PHE A C 1
ATOM 759 O O . PHE A 1 97 ? 6.207 -15.936 -26.902 1.00 19.49 97 PHE A O 1
ATOM 767 N N . ASP A 1 98 ? 6.024 -18.175 -26.628 1.00 18.55 98 ASP A N 1
ATOM 768 C CA . ASP A 1 98 ? 4.565 -18.194 -26.720 1.00 19.79 98 ASP A CA 1
ATOM 769 C C . ASP A 1 98 ? 3.954 -19.328 -25.904 1.00 18.90 98 ASP A C 1
ATOM 770 O O . ASP A 1 98 ? 4.610 -20.312 -25.580 1.00 20.84 98 ASP A O 1
ATOM 775 N N . LEU A 1 99 ? 2.684 -19.154 -25.5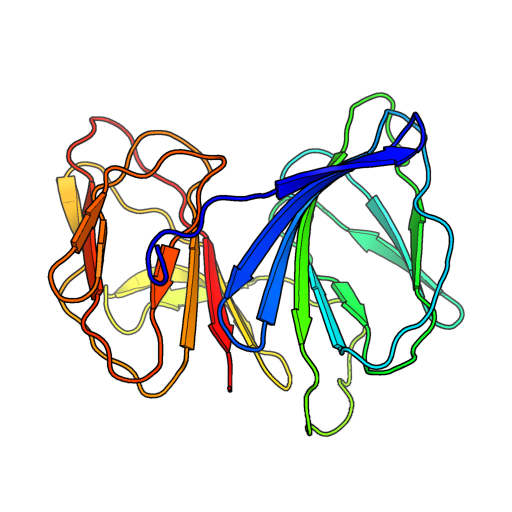63 1.00 19.87 99 LEU A N 1
ATOM 776 C CA . LEU A 1 99 ? 1.905 -20.160 -24.873 1.00 22.09 99 LEU A CA 1
ATOM 777 C C . LEU A 1 99 ? 0.665 -20.435 -25.686 1.00 21.34 99 LEU A C 1
ATOM 778 O O . LEU A 1 99 ? 0.054 -19.540 -26.132 1.00 22.20 99 LEU A O 1
ATOM 783 N N . LYS A 1 100 ? 0.328 -21.703 -25.815 1.00 18.84 100 LYS A N 1
ATOM 784 C CA . LYS A 1 100 ? -0.867 -22.164 -26.519 1.00 22.56 100 LYS A CA 1
ATOM 785 C C . LYS A 1 100 ? -1.733 -22.995 -25.560 1.00 20.76 100 LYS A C 1
ATOM 786 O O . LYS A 1 100 ? -1.228 -23.892 -24.872 1.00 21.05 100 LYS A O 1
ATOM 792 N N . ARG A 1 101 ? -3.033 -22.715 -25.536 1.00 21.60 101 ARG A N 1
ATOM 793 C CA . ARG A 1 101 ? -3.967 -23.399 -24.641 1.00 21.60 101 ARG A CA 1
ATOM 794 C C . ARG A 1 101 ? -5.366 -23.314 -25.232 1.00 22.09 101 ARG A C 1
ATOM 795 O O . ARG A 1 101 ? -5.742 -22.268 -25.755 1.00 24.61 101 ARG A O 1
ATOM 803 N N . ILE A 1 102 ? -6.136 -24.402 -25.146 1.00 23.83 102 ILE A N 1
ATOM 804 C CA . ILE A 1 102 ? -7.549 -24.332 -25.481 1.00 25.89 102 ILE A CA 1
ATOM 805 C C . ILE A 1 102 ? -8.243 -23.598 -24.334 1.00 25.61 102 ILE A C 1
ATOM 806 O O . ILE A 1 102 ? -8.193 -24.020 -23.180 1.00 29.62 102 ILE A O 1
ATOM 811 N N . THR A 1 103 ? -8.859 -22.479 -24.659 1.00 28.38 103 THR A N 1
ATOM 812 C CA . THR A 1 103 ? -9.511 -21.661 -23.661 1.00 28.99 103 THR A CA 1
ATOM 813 C C . THR A 1 103 ? -10.995 -21.590 -23.961 1.00 27.23 103 THR A C 1
ATOM 814 O O . THR A 1 103 ? -11.426 -21.794 -25.105 1.00 32.54 103 THR A O 1
ATOM 818 N N A SER A 1 104 ? -11.790 -21.301 -22.936 0.50 29.31 104 SER A N 1
ATOM 819 N N B SER A 1 104 ? -11.779 -21.300 -22.932 0.50 29.63 104 SER A N 1
ATOM 820 C CA A SER A 1 104 ? -13.220 -21.046 -23.116 0.50 34.97 104 SER A CA 1
ATOM 821 C CA B SER A 1 104 ? -13.204 -21.053 -23.092 0.50 35.83 104 SER A CA 1
ATOM 822 C C A SER A 1 104 ? -13.528 -19.671 -22.556 0.50 39.57 104 SER A C 1
ATOM 823 C C B SER A 1 104 ? -13.480 -19.679 -22.518 0.50 41.11 104 SER A C 1
ATOM 824 O O A SER A 1 104 ? -14.284 -19.531 -21.604 0.50 48.63 104 SER A O 1
ATOM 825 O O B SER A 1 104 ? -14.155 -19.543 -21.505 0.50 52.15 104 SER A O 1
ATOM 830 N N . SER A 1 105 ? -12.914 -18.665 -23.150 1.00 36.29 105 SER A N 1
ATOM 831 C CA A SER A 1 105 ? -13.049 -17.283 -22.711 0.50 34.36 105 SER A CA 1
ATOM 832 C CA B SER A 1 105 ? -13.100 -17.298 -22.709 0.50 35.28 105 SER A CA 1
ATOM 833 C C . SER A 1 105 ? -13.698 -16.494 -23.844 1.00 33.83 105 SER A C 1
ATOM 834 O O . SER A 1 105 ? -13.607 -16.882 -25.001 1.00 40.17 105 SER A O 1
ATOM 839 N N . LEU A 1 106 ? -14.347 -15.386 -23.505 1.00 28.38 106 LEU A N 1
ATOM 840 C CA . LEU A 1 106 ? -14.868 -14.484 -24.522 1.00 30.11 106 LEU A CA 1
ATOM 841 C C . LEU A 1 106 ? -13.706 -13.828 -25.262 1.00 28.60 106 LEU A C 1
ATOM 842 O O . LEU A 1 106 ? -12.619 -13.694 -24.706 1.00 32.03 106 LEU A O 1
ATOM 847 N N . PRO A 1 107 ? -13.943 -13.385 -26.510 1.00 32.86 107 PRO A N 1
ATOM 848 C CA . PRO A 1 107 ? -12.828 -12.850 -27.292 1.00 36.01 107 PRO A CA 1
ATOM 849 C C . PRO A 1 107 ? -12.159 -11.646 -26.665 1.00 31.50 107 PRO A C 1
ATOM 850 O O . PRO A 1 107 ? -12.806 -10.832 -26.040 1.00 34.41 107 PRO A O 1
ATOM 854 N N . SER A 1 108 ? -10.856 -11.554 -26.892 1.00 35.95 108 SER A N 1
ATOM 855 C CA . SER A 1 108 ? -10.063 -10.430 -26.447 1.00 28.71 108 SER A CA 1
ATOM 856 C C . SER A 1 108 ? -10.418 -9.209 -27.254 1.00 31.08 108 SER A C 1
ATOM 857 O O . SER A 1 108 ? -10.613 -9.292 -28.478 1.00 29.51 108 SER A O 1
ATOM 860 N N . GLU A 1 109 ? -10.472 -8.068 -26.580 1.00 34.12 109 GLU A N 1
ATOM 861 C CA . GLU A 1 109 ? -10.683 -6.791 -27.248 1.00 35.39 109 GLU A CA 1
ATOM 862 C C . GLU A 1 109 ? -9.461 -6.387 -28.083 1.00 34.00 109 GLU A C 1
ATOM 863 O O . GLU A 1 109 ? -9.596 -5.690 -29.083 1.00 38.20 109 GLU A O 1
ATOM 864 N N . ASP A 1 110 ? -8.283 -6.879 -27.700 1.00 32.88 110 ASP A N 1
ATOM 865 C CA . ASP A 1 110 ? -7.021 -6.480 -28.317 1.00 32.07 110 ASP A CA 1
ATOM 866 C C . ASP A 1 110 ? -6.249 -7.650 -28.910 1.00 30.44 110 ASP A C 1
ATOM 867 O O . ASP A 1 110 ? -6.267 -8.745 -28.342 1.00 32.91 110 ASP A O 1
ATOM 872 N N . VAL A 1 111 ? -5.557 -7.404 -30.028 1.00 24.57 111 VAL A N 1
ATOM 873 C CA . VAL A 1 111 ? -4.610 -8.379 -30.591 1.00 24.58 111 VAL A CA 1
ATOM 874 C C . VAL A 1 111 ? -3.183 -8.145 -30.074 1.00 22.60 111 VAL A C 1
ATOM 875 O O . VAL A 1 111 ? -2.303 -9.002 -30.215 1.00 23.11 111 VAL A O 1
ATOM 879 N N . VAL A 1 112 ? -2.957 -6.974 -29.493 1.00 21.79 112 VAL A N 1
ATOM 880 C CA A VAL A 1 112 ? -1.683 -6.684 -28.831 0.50 20.87 112 VAL A CA 1
ATOM 881 C CA B VAL A 1 112 ? -1.700 -6.696 -28.820 0.50 20.98 112 VAL A CA 1
ATOM 882 C C . VAL A 1 112 ? -1.942 -5.964 -27.512 1.00 21.65 112 VAL A C 1
ATOM 883 O O . VAL A 1 112 ? -2.795 -5.089 -27.435 1.00 24.86 112 VAL A O 1
ATOM 890 N N . LEU A 1 113 ? -1.189 -6.363 -26.496 1.00 21.78 113 LEU A N 1
ATOM 891 C CA . LEU A 1 113 ? -1.229 -5.740 -25.189 1.00 21.14 113 LEU A CA 1
ATOM 892 C C . LEU A 1 113 ? 0.164 -5.236 -24.836 1.00 21.45 113 LEU A C 1
ATOM 893 O O . LEU A 1 113 ? 1.159 -5.673 -25.415 1.00 22.42 113 LEU A O 1
ATOM 898 N N . THR A 1 114 ? 0.240 -4.311 -23.883 1.00 21.18 114 THR A N 1
ATOM 899 C CA . THR A 1 114 ? 1.520 -3.754 -23.472 1.00 20.07 114 THR A CA 1
ATOM 900 C C . THR A 1 114 ? 1.603 -3.800 -21.960 1.00 18.75 114 THR A C 1
ATOM 901 O O . THR A 1 114 ? 0.657 -3.437 -21.267 1.00 21.10 114 THR A O 1
ATOM 905 N N . LEU A 1 115 ? 2.734 -4.254 -21.455 1.00 19.53 115 LEU A N 1
ATOM 906 C CA . LEU A 1 115 ? 2.978 -4.242 -19.999 1.00 20.43 115 LEU A CA 1
ATOM 907 C C . LEU A 1 115 ? 3.022 -2.803 -19.480 1.00 22.17 115 LEU A C 1
ATOM 908 O O . LEU A 1 115 ? 3.592 -1.923 -20.126 1.00 23.89 115 LEU A O 1
ATOM 913 N N . SER A 1 116 ? 2.433 -2.566 -18.308 1.00 24.57 116 SER A N 1
ATOM 914 C CA . SER A 1 116 ? 2.534 -1.254 -17.669 1.00 25.15 116 SER A CA 1
ATOM 915 C C . SER A 1 116 ? 2.906 -1.426 -16.205 1.00 25.40 116 SER A C 1
ATOM 916 O O . SER A 1 116 ? 2.756 -2.515 -15.629 1.00 23.46 116 SER A O 1
ATOM 919 N N . ASN A 1 117 ? 3.381 -0.355 -15.603 1.00 28.37 117 ASN A N 1
ATOM 920 C CA . ASN A 1 117 ? 3.826 -0.368 -14.228 1.00 26.86 117 ASN A CA 1
ATOM 921 C C . ASN A 1 117 ? 2.737 -0.641 -13.234 1.00 27.69 117 ASN A C 1
ATOM 922 O O . ASN A 1 117 ? 1.691 -0.058 -13.302 1.00 31.03 117 ASN A O 1
ATOM 927 N N . ASN A 1 118 ? 3.037 -1.542 -12.314 1.00 29.33 118 ASN A N 1
ATOM 928 C CA . ASN A 1 118 ? 2.117 -1.974 -11.264 1.00 33.26 118 ASN A CA 1
ATOM 929 C C . ASN A 1 118 ? 2.952 -2.379 -10.054 1.00 37.80 118 ASN A C 1
ATOM 930 O O . ASN A 1 118 ? 4.179 -2.220 -10.040 1.00 32.86 118 ASN A O 1
ATOM 935 N N . GLN A 1 119 ? 2.276 -2.899 -9.040 1.00 39.24 119 GLN A N 1
ATOM 936 C CA . GLN A 1 119 ? 2.929 -3.472 -7.874 1.00 36.60 119 GLN A CA 1
ATOM 937 C C . GLN A 1 119 ? 2.460 -4.916 -7.697 1.00 36.20 119 GLN A C 1
ATOM 938 O O . GLN A 1 119 ? 1.263 -5.203 -7.723 1.00 43.99 119 GLN A O 1
ATOM 941 N N . ASP A 1 120 ? 3.427 -5.816 -7.524 1.00 34.70 120 ASP A N 1
ATOM 942 C CA . ASP A 1 120 ? 3.173 -7.244 -7.331 1.00 40.38 120 ASP A CA 1
ATOM 943 C C . ASP A 1 120 ? 2.501 -7.490 -5.972 1.00 47.69 120 ASP A C 1
ATOM 944 O O . ASP A 1 120 ? 3.037 -7.097 -4.939 1.00 48.30 120 ASP A O 1
ATOM 949 N N . LYS A 1 121 ? 1.340 -8.148 -5.992 1.00 52.37 121 LYS A N 1
ATOM 950 C CA . LYS A 1 121 ? 0.574 -8.443 -4.778 1.00 58.68 121 LYS A CA 1
ATOM 951 C C . LYS A 1 121 ? 1.422 -9.098 -3.688 1.00 59.75 121 LYS A C 1
ATOM 952 O O . LYS A 1 121 ? 1.586 -8.544 -2.600 1.00 66.47 121 LYS A O 1
ATOM 953 N N . ILE A 1 122 ? 1.981 -10.260 -4.003 1.00 57.35 122 ILE A N 1
ATOM 954 C CA . ILE A 1 122 ? 2.718 -11.082 -3.036 1.00 57.64 122 ILE A CA 1
ATOM 955 C C . ILE A 1 122 ? 3.968 -10.388 -2.463 1.00 50.79 122 ILE A C 1
ATOM 956 O O . ILE A 1 122 ? 4.093 -10.235 -1.251 1.00 62.89 122 ILE A O 1
ATOM 959 N N . THR A 1 123 ? 4.884 -9.971 -3.339 1.00 47.66 123 THR A N 1
ATOM 960 C CA . THR A 1 123 ? 6.161 -9.379 -2.912 1.00 46.20 123 THR A CA 1
ATOM 961 C C . THR A 1 123 ? 6.089 -7.888 -2.555 1.00 45.50 123 THR A C 1
ATOM 962 O O . THR A 1 123 ? 6.960 -7.378 -1.849 1.00 54.52 123 THR A O 1
ATOM 966 N N . HIS A 1 124 ? 5.075 -7.191 -3.065 1.00 46.48 124 HIS A N 1
ATOM 967 C CA . HIS A 1 124 ? 5.005 -5.717 -3.001 1.00 50.67 124 HIS A CA 1
ATOM 968 C C . HIS A 1 124 ? 6.136 -5.021 -3.778 1.00 45.77 124 HIS A C 1
ATOM 969 O O . HIS A 1 124 ? 6.363 -3.825 -3.599 1.00 48.91 124 HIS A O 1
ATOM 976 N N . LEU A 1 125 ? 6.810 -5.763 -4.663 1.00 37.92 125 LEU A N 1
ATOM 977 C CA . LEU A 1 125 ? 7.856 -5.206 -5.522 1.00 33.88 125 LEU A CA 1
ATOM 978 C C . LEU A 1 125 ? 7.224 -4.578 -6.745 1.00 33.21 125 LEU A C 1
ATOM 979 O O . LEU A 1 125 ? 6.135 -4.980 -7.137 1.00 36.99 125 LEU A O 1
ATOM 984 N N . PRO A 1 126 ? 7.911 -3.594 -7.350 1.00 30.42 126 PRO A N 1
ATOM 985 C CA . PRO A 1 126 ? 7.437 -3.023 -8.608 1.00 31.53 126 PRO A CA 1
ATOM 986 C C . PRO A 1 126 ? 7.479 -4.057 -9.727 1.00 32.78 126 PRO A C 1
ATOM 987 O O . PRO A 1 126 ? 8.403 -4.871 -9.826 1.00 31.68 126 PRO A O 1
ATOM 991 N N . CYS A 1 127 ? 6.483 -4.022 -10.580 1.00 26.16 127 CYS A N 1
ATOM 992 C CA . CYS A 1 127 ? 6.493 -4.935 -11.700 1.00 24.47 127 CYS A CA 1
ATOM 993 C C . CYS A 1 127 ? 5.885 -4.257 -12.909 1.00 25.11 127 CYS A C 1
ATOM 994 O O . CYS A 1 127 ? 5.382 -3.119 -12.824 1.00 27.76 127 CYS A O 1
ATOM 997 N N . GLN A 1 128 ? 5.947 -4.959 -14.033 1.00 24.56 128 GLN A N 1
ATOM 998 C CA . GLN A 1 128 ? 5.253 -4.543 -15.238 1.00 22.90 128 GLN A CA 1
ATOM 999 C C . GLN A 1 128 ? 4.326 -5.657 -15.624 1.00 22.21 128 GLN A C 1
ATOM 1000 O O . GLN A 1 128 ? 4.762 -6.792 -15.740 1.00 26.20 128 GLN A O 1
ATOM 1006 N N . SER A 1 129 ? 3.056 -5.353 -15.842 1.00 20.06 129 SER A N 1
ATOM 1007 C CA . SER A 1 129 ? 2.092 -6.410 -16.034 1.00 20.10 129 SER A CA 1
ATOM 1008 C C . SER A 1 129 ? 0.963 -5.988 -16.929 1.00 19.63 129 SER A C 1
ATOM 1009 O O . SER A 1 129 ? 0.765 -4.805 -17.218 1.00 20.97 129 SER A O 1
ATOM 1012 N N . VAL A 1 130 ? 0.207 -6.987 -17.356 1.00 19.29 130 VAL A N 1
ATOM 1013 C CA . VAL A 1 130 ? -1.027 -6.732 -18.087 1.00 20.75 130 VAL A CA 1
ATOM 1014 C C . VAL A 1 130 ? -1.916 -7.949 -17.940 1.00 22.46 130 VAL A C 1
ATOM 1015 O O . VAL A 1 130 ? -1.430 -9.075 -17.790 1.00 23.08 130 VAL A O 1
ATOM 1019 N N . LYS A 1 131 ? -3.223 -7.704 -17.951 1.00 24.32 131 LYS A N 1
ATOM 1020 C CA . LYS A 1 131 ? -4.196 -8.757 -17.810 1.00 23.85 131 LYS A CA 1
ATOM 1021 C C . LYS A 1 131 ? -4.971 -8.858 -19.102 1.00 23.63 131 LYS A C 1
ATOM 1022 O O . LYS A 1 131 ? -5.393 -7.846 -19.662 1.00 29.38 131 LYS A O 1
ATOM 1028 N N . GLY A 1 132 ? -5.169 -10.088 -19.553 1.00 26.47 132 GLY A N 1
ATOM 1029 C CA . GLY A 1 132 ? -5.997 -10.361 -20.700 1.00 31.25 132 GLY A CA 1
ATOM 1030 C C . GLY A 1 132 ? -7.120 -11.289 -20.309 1.00 30.88 132 GLY A C 1
ATOM 1031 O O . GLY A 1 132 ? -7.408 -11.487 -19.126 1.00 31.98 132 GLY A O 1
ATOM 1032 N N . SER A 1 133 ? -7.766 -11.857 -21.313 1.00 32.94 133 SER A N 1
ATOM 1033 C CA . SER A 1 133 ? -9.009 -12.572 -21.077 1.00 37.55 133 SER A CA 1
ATOM 1034 C C . SER A 1 133 ? -8.799 -13.886 -20.327 1.00 36.27 133 SER A C 1
ATOM 1035 O O . SER A 1 133 ? -9.644 -14.259 -19.554 1.00 51.73 133 SER A O 1
ATOM 1038 N N . TRP A 1 134 ? -7.673 -14.573 -20.539 1.00 31.09 134 TRP A N 1
ATOM 1039 C CA . TRP A 1 134 ? -7.392 -15.854 -19.854 1.00 31.01 134 TRP A CA 1
ATOM 1040 C C . TRP A 1 134 ? -6.009 -15.927 -19.154 1.00 26.36 134 TRP A C 1
ATOM 1041 O O . TRP A 1 134 ? -5.584 -16.981 -18.690 1.00 26.26 134 TRP A O 1
ATOM 1052 N N . PHE A 1 135 ? -5.339 -14.794 -19.042 1.00 22.55 135 PHE A N 1
ATOM 1053 C CA . PHE A 1 135 ? -3.966 -14.779 -18.586 1.00 20.54 135 PHE A CA 1
ATOM 1054 C C . PHE A 1 135 ? -3.632 -13.450 -17.969 1.00 20.12 135 PHE A C 1
ATOM 1055 O O . PHE A 1 135 ? -4.306 -12.458 -18.197 1.00 22.40 135 PHE A O 1
ATOM 1063 N N . GLU A 1 136 ? -2.549 -13.435 -17.208 1.00 19.38 136 GLU A N 1
ATOM 1064 C CA . GLU A 1 136 ? -1.935 -12.181 -16.751 1.00 20.65 136 GLU A CA 1
ATOM 1065 C C . GLU A 1 136 ? -0.440 -12.417 -16.882 1.00 21.00 136 GLU A C 1
ATOM 1066 O O . GLU A 1 136 ? 0.064 -13.469 -16.474 1.00 22.25 136 GLU A O 1
ATOM 1072 N N . ILE A 1 137 ? 0.265 -11.467 -17.475 1.00 18.86 137 ILE A N 1
ATOM 1073 C CA . ILE A 1 137 ? 1.715 -11.580 -17.565 1.00 19.63 137 ILE A CA 1
ATOM 1074 C C . ILE A 1 137 ? 2.334 -10.568 -16.619 1.00 19.13 137 ILE A C 1
ATOM 1075 O O . ILE A 1 137 ? 1.917 -9.406 -16.586 1.00 20.59 137 ILE A O 1
ATOM 1080 N N . VAL A 1 138 ? 3.320 -11.020 -15.848 1.00 19.39 138 VAL A N 1
ATOM 1081 C CA . VAL A 1 138 ? 4.004 -10.189 -14.869 1.00 21.11 138 VAL A CA 1
ATOM 1082 C C . VAL A 1 138 ? 5.505 -10.301 -15.0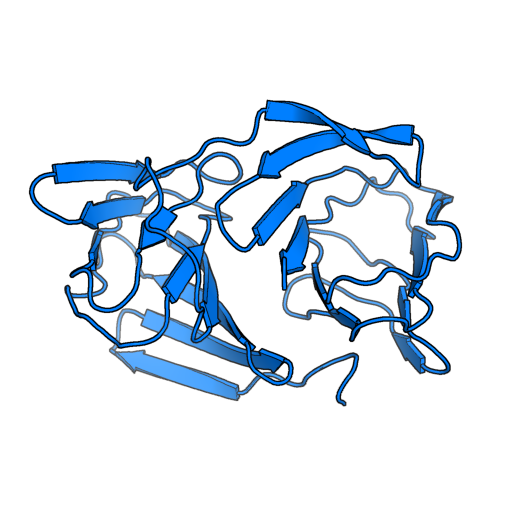92 1.00 20.78 138 VAL A C 1
ATOM 1083 O O . VAL A 1 138 ? 6.073 -11.392 -15.127 1.00 21.95 138 VAL A O 1
ATOM 1087 N N . MET A 1 139 ? 6.150 -9.156 -15.248 1.00 18.31 139 MET A N 1
ATOM 1088 C CA . MET A 1 139 ? 7.613 -9.108 -15.369 1.00 18.67 139 MET A CA 1
ATOM 1089 C C . MET A 1 139 ? 8.131 -8.323 -14.195 1.00 19.69 139 MET A C 1
ATOM 1090 O O . MET A 1 139 ? 7.652 -7.233 -13.944 1.00 21.80 139 MET A O 1
ATOM 1095 N N . MET A 1 140 ? 9.100 -8.864 -13.476 1.00 20.80 140 MET A N 1
ATOM 1096 C CA . MET A 1 140 ? 9.624 -8.140 -12.339 1.00 20.97 140 MET A CA 1
ATOM 1097 C C . MET A 1 140 ? 11.069 -8.461 -12.040 1.00 20.81 140 MET A C 1
ATOM 1098 O O . MET A 1 140 ? 11.534 -9.559 -12.305 1.00 24.64 140 MET A O 1
ATOM 1103 N N . LYS A 1 141 ? 11.744 -7.496 -11.453 1.00 23.07 141 LYS A N 1
ATOM 1104 C CA . LYS A 1 141 ? 13.095 -7.659 -11.000 1.00 23.39 141 LYS A CA 1
ATOM 1105 C C . LYS A 1 141 ? 13.078 -8.263 -9.620 1.00 25.19 141 LYS A C 1
ATOM 1106 O O . LYS A 1 141 ? 12.414 -7.767 -8.785 1.00 29.40 141 LYS A O 1
ATOM 1112 N N . ILE A 1 142 ? 13.818 -9.327 -9.421 1.00 21.31 142 ILE A N 1
ATOM 1113 C CA . ILE A 1 142 ? 14.027 -9.912 -8.113 1.00 23.92 142 ILE A CA 1
ATOM 1114 C C . ILE A 1 142 ? 15.402 -9.432 -7.642 1.00 25.40 142 ILE A C 1
ATOM 1115 O O . ILE A 1 142 ? 16.423 -9.896 -8.168 1.00 24.01 142 ILE A O 1
ATOM 1120 N N . PRO A 1 143 ? 15.442 -8.503 -6.654 1.00 28.02 143 PRO A N 1
ATOM 1121 C CA . PRO A 1 143 ? 16.746 -7.963 -6.238 1.00 27.62 143 PRO A CA 1
ATOM 1122 C C . PRO A 1 143 ? 17.670 -9.016 -5.660 1.00 25.30 143 PRO A C 1
ATOM 1123 O O . PRO A 1 143 ? 17.207 -10.030 -5.153 1.00 24.20 143 PRO A O 1
ATOM 1127 N N . SER A 1 144 ? 18.968 -8.784 -5.765 1.00 25.28 144 SER A N 1
ATOM 1128 C CA . SER A 1 144 ? 19.949 -9.677 -5.161 1.00 25.20 144 SER A CA 1
ATOM 1129 C C . SER A 1 144 ? 19.611 -9.861 -3.675 1.00 25.69 144 SER A C 1
ATOM 1130 O O . SER A 1 144 ? 19.334 -8.890 -2.954 1.00 30.99 144 SER A O 1
ATOM 1133 N N . GLY A 1 145 ? 19.590 -11.119 -3.248 1.00 23.53 145 GLY A N 1
ATOM 1134 C CA . GLY A 1 145 ? 19.283 -11.472 -1.868 1.00 22.81 145 GLY A CA 1
ATOM 1135 C C . GLY A 1 145 ? 17.808 -11.607 -1.527 1.00 21.70 145 GLY A C 1
ATOM 1136 O O . GLY A 1 145 ? 17.472 -12.015 -0.423 1.00 24.36 145 GLY A O 1
ATOM 1137 N N . TYR A 1 146 ? 16.917 -11.268 -2.445 1.00 23.31 146 TYR A N 1
ATOM 1138 C CA . TYR A 1 146 ? 15.488 -11.262 -2.134 1.00 25.58 146 TYR A CA 1
ATOM 1139 C C . TYR A 1 146 ? 14.918 -12.676 -2.141 1.00 24.79 146 TYR A C 1
ATOM 1140 O O . TYR A 1 146 ? 15.266 -13.500 -3.014 1.00 24.79 146 TYR A O 1
ATOM 1149 N N . SER A 1 147 ? 14.051 -12.937 -1.156 1.00 26.44 147 SER A N 1
ATOM 1150 C CA . SER A 1 147 ? 13.337 -14.201 -1.024 1.00 31.39 147 SER A CA 1
ATOM 1151 C C . SER A 1 147 ? 11.889 -13.992 -1.438 1.00 30.20 147 SER A C 1
ATOM 1152 O O . SER A 1 147 ? 11.154 -13.301 -0.735 1.00 30.51 147 SER A O 1
ATOM 1155 N N . ILE A 1 148 ? 11.476 -14.598 -2.557 1.00 28.33 148 ILE A N 1
ATOM 1156 C CA . ILE A 1 148 ? 10.062 -14.634 -2.923 1.00 27.58 148 ILE A CA 1
ATOM 1157 C C . ILE A 1 148 ? 9.322 -15.474 -1.889 1.00 28.37 148 ILE A C 1
ATOM 1158 O O . ILE A 1 148 ? 9.611 -16.659 -1.733 1.00 25.27 148 ILE A O 1
ATOM 1163 N N . PRO A 1 149 ? 8.381 -14.856 -1.151 1.00 26.64 149 PRO A N 1
ATOM 1164 C CA . PRO A 1 149 ? 7.768 -15.655 -0.079 1.00 35.04 149 PRO A CA 1
ATOM 1165 C C . PRO A 1 149 ? 6.876 -16.791 -0.568 1.00 26.31 149 PRO A C 1
ATOM 1166 O O . PRO A 1 149 ? 6.358 -16.738 -1.701 1.00 25.88 149 PRO A O 1
ATOM 1170 N N . PRO A 1 150 ? 6.675 -17.803 0.291 1.00 23.51 150 PRO A N 1
ATOM 1171 C CA . PRO A 1 150 ? 5.789 -18.891 -0.042 1.00 23.89 150 PRO A CA 1
ATOM 1172 C C . PRO A 1 150 ? 4.418 -18.375 -0.415 1.00 24.76 150 PRO A C 1
ATOM 1173 O O . PRO A 1 150 ? 3.874 -17.477 0.225 1.00 21.59 150 PRO A O 1
ATOM 1177 N N . HIS A 1 151 ? 3.872 -18.923 -1.486 1.00 24.44 151 HIS A N 1
ATOM 1178 C CA A HIS A 1 151 ? 2.526 -18.560 -1.893 0.50 25.90 151 HIS A CA 1
ATOM 1179 C CA B HIS A 1 151 ? 2.550 -18.561 -1.906 0.50 25.88 151 HIS A CA 1
ATOM 1180 C C . HIS A 1 151 ? 1.928 -19.681 -2.702 1.00 25.38 151 HIS A C 1
ATOM 1181 O O . HIS A 1 151 ? 2.622 -20.444 -3.374 1.00 25.43 151 HIS A O 1
ATOM 1194 N N . GLN A 1 152 ? 0.620 -19.727 -2.624 1.00 30.98 152 GLN A N 1
ATOM 1195 C CA A GLN A 1 152 ? -0.220 -20.822 -3.246 0.50 31.76 152 GLN A CA 1
ATOM 1196 C CA B GLN A 1 152 ? -0.088 -20.695 -3.410 0.50 30.89 152 GLN A CA 1
ATOM 1197 C C . GLN A 1 152 ? -1.365 -20.091 -3.873 1.00 33.95 152 GLN A C 1
ATOM 1198 O O . GLN A 1 152 ? -1.934 -19.294 -3.191 1.00 37.52 152 GLN A O 1
ATOM 1209 N N . GLY A 1 153 ? -1.678 -20.290 -5.139 1.00 42.41 153 GLY A N 1
ATOM 1210 C CA . GLY A 1 153 ? -2.789 -19.579 -5.747 1.00 44.49 153 GLY A CA 1
ATOM 1211 C C . GLY A 1 153 ? -3.735 -20.527 -6.437 1.00 41.29 153 GLY A C 1
ATOM 1212 O O . GLY A 1 153 ? -3.407 -21.696 -6.675 1.00 41.72 153 GLY A O 1
ATOM 1213 N N . GLU A 1 154 ? -4.915 -20.008 -6.755 1.00 38.94 154 GLU A N 1
ATOM 1214 C CA . GLU A 1 154 ? -5.912 -20.755 -7.511 1.00 41.34 154 GLU A CA 1
ATOM 1215 C C . GLU A 1 154 ? -5.458 -20.923 -8.943 1.00 37.97 154 GLU A C 1
ATOM 1216 O O . GLU A 1 154 ? -5.818 -21.901 -9.599 1.00 48.33 154 GLU A O 1
ATOM 1217 N N . GLN A 1 155 ? -4.650 -19.980 -9.423 1.00 32.39 155 GLN A N 1
ATOM 1218 C CA . GLN A 1 155 ? -4.260 -19.959 -10.825 1.00 27.31 155 GLN A CA 1
ATOM 1219 C C . GLN A 1 155 ? -3.006 -20.782 -11.057 1.00 23.78 155 GLN A C 1
ATOM 1220 O O . GLN A 1 155 ? -2.145 -20.845 -10.221 1.00 28.38 155 GLN A O 1
ATOM 1226 N N . GLU A 1 156 ? -2.927 -21.394 -12.221 1.00 22.55 156 GLU A N 1
ATOM 1227 C CA . GLU A 1 156 ? -1.697 -22.027 -12.695 1.00 22.50 156 GLU A CA 1
ATOM 1228 C C . GLU A 1 156 ? -0.695 -20.948 -13.045 1.00 20.39 156 GLU A C 1
ATOM 1229 O O . GLU A 1 156 ? -1.086 -19.848 -13.410 1.00 23.01 156 GLU A O 1
ATOM 1235 N N . GLU A 1 157 ? 0.589 -21.263 -12.917 1.00 19.56 157 GLU A N 1
ATOM 1236 C CA . GLU A 1 157 ? 1.634 -20.287 -13.170 1.00 20.48 157 GLU A CA 1
ATOM 1237 C C . GLU A 1 157 ? 2.796 -20.944 -13.893 1.00 19.35 157 GLU A C 1
ATOM 1238 O O . GLU A 1 157 ? 3.257 -22.021 -13.513 1.00 19.22 157 GLU A O 1
ATOM 1244 N N . ILE A 1 158 ? 3.221 -20.306 -14.979 1.00 16.17 158 ILE A N 1
ATOM 1245 C CA . ILE A 1 158 ? 4.455 -20.652 -15.649 1.00 16.80 158 ILE A CA 1
ATOM 1246 C C . ILE A 1 158 ? 5.407 -19.495 -15.486 1.00 17.13 158 ILE A C 1
ATOM 1247 O O . ILE A 1 158 ? 5.020 -18.341 -15.646 1.00 19.18 158 ILE A O 1
ATOM 1252 N N . GLY A 1 159 ? 6.666 -19.779 -15.179 1.00 18.03 159 GLY A N 1
ATOM 1253 C CA . GLY A 1 159 ? 7.625 -18.696 -15.091 1.00 18.86 159 GLY A CA 1
ATOM 1254 C C . GLY A 1 159 ? 9.014 -19.053 -15.531 1.00 17.39 159 GLY A C 1
ATOM 1255 O O . GLY A 1 159 ? 9.353 -20.215 -15.682 1.00 18.26 159 GLY A O 1
ATOM 1256 N N . PHE A 1 160 ? 9.807 -18.019 -15.754 1.00 16.03 160 PHE A N 1
ATOM 1257 C CA . PHE A 1 160 ? 11.185 -18.200 -16.151 1.00 17.40 160 PHE A CA 1
ATOM 1258 C C . PHE A 1 160 ? 11.949 -16.909 -15.944 1.00 18.64 160 PHE A C 1
ATOM 1259 O O . PHE A 1 160 ? 11.362 -15.839 -15.739 1.00 18.70 160 PHE A O 1
ATOM 1267 N N . ILE A 1 161 ? 13.264 -17.004 -15.978 1.00 18.21 161 ILE A N 1
ATOM 1268 C CA . ILE A 1 161 ? 14.103 -15.824 -15.800 1.00 18.59 161 ILE A CA 1
ATOM 1269 C C . ILE A 1 161 ? 14.927 -15.523 -17.054 1.00 18.74 161 ILE A C 1
ATOM 1270 O O . ILE A 1 161 ? 15.134 -16.391 -17.890 1.00 20.51 161 ILE A O 1
ATOM 1275 N N . LEU A 1 162 ? 15.379 -14.281 -17.164 1.00 19.23 162 LEU A N 1
ATOM 1276 C CA . LEU A 1 162 ? 16.094 -13.810 -18.355 1.00 21.40 162 LEU A CA 1
ATOM 1277 C C . LEU A 1 162 ? 17.607 -13.752 -18.176 1.00 23.57 162 LEU A C 1
ATOM 1278 O O . LEU A 1 162 ? 18.345 -13.567 -19.130 1.00 23.13 162 LEU A O 1
ATOM 1283 N N . ASN A 1 163 ? 18.038 -13.890 -16.941 1.00 23.28 163 ASN A N 1
ATOM 1284 C CA . ASN A 1 163 ? 19.439 -13.738 -16.586 1.00 24.14 163 ASN A CA 1
ATOM 1285 C C . ASN A 1 163 ? 19.730 -14.328 -15.237 1.00 26.35 163 ASN A C 1
ATOM 1286 O O . ASN A 1 163 ? 18.860 -14.448 -14.431 1.00 28.23 163 ASN A O 1
ATOM 1291 N N . GLY A 1 164 ? 20.994 -14.639 -15.004 1.00 29.25 164 GLY A N 1
ATOM 1292 C CA . GLY A 1 164 ? 21.440 -15.098 -13.714 1.00 29.68 164 GLY A CA 1
ATOM 1293 C C . GLY A 1 164 ? 20.892 -16.471 -13.373 1.00 26.58 164 GLY A C 1
ATOM 1294 O O . GLY A 1 164 ? 20.611 -17.282 -14.243 1.00 26.74 164 GLY A O 1
ATOM 1295 N N . LYS A 1 165 ? 20.718 -16.700 -12.078 1.00 27.12 165 LYS A N 1
ATOM 1296 C CA . LYS A 1 165 ? 20.320 -17.997 -11.540 1.00 29.28 165 LYS A CA 1
ATOM 1297 C C . LYS A 1 165 ? 19.429 -17.746 -10.348 1.00 29.47 165 LYS A C 1
ATOM 1298 O O . LYS A 1 165 ? 19.802 -17.022 -9.425 1.00 33.60 165 LYS A O 1
ATOM 1303 N N . LEU A 1 166 ? 18.281 -18.395 -10.335 1.00 24.42 166 LEU A N 1
ATOM 1304 C CA . LEU A 1 166 ? 17.289 -18.174 -9.288 1.00 25.59 166 LEU A CA 1
ATOM 1305 C C . LEU A 1 166 ? 16.876 -19.526 -8.709 1.00 25.02 166 LEU A C 1
ATOM 1306 O O . LEU A 1 166 ? 16.561 -20.441 -9.469 1.00 25.15 166 LEU A O 1
ATOM 1311 N N . GLU A 1 167 ? 16.893 -19.670 -7.376 1.00 23.11 167 GLU A N 1
ATOM 1312 C CA A GLU A 1 167 ? 16.411 -20.893 -6.742 0.50 23.43 167 GLU A CA 1
ATOM 1313 C CA B GLU A 1 167 ? 16.425 -20.848 -6.761 0.50 24.61 167 GLU A CA 1
ATOM 1314 C C . GLU A 1 167 ? 14.906 -20.849 -6.701 1.00 21.82 167 GLU A C 1
ATOM 1315 O O . GLU A 1 167 ? 14.399 -19.904 -6.212 1.00 24.66 167 GLU A O 1
ATOM 1323 N N . ILE A 1 168 ? 14.232 -21.879 -7.164 1.00 22.67 168 ILE A N 1
ATOM 1324 C CA . ILE A 1 168 ? 12.774 -21.963 -7.138 1.00 23.19 168 ILE A CA 1
ATOM 1325 C C . ILE A 1 168 ? 12.396 -23.278 -6.477 1.00 22.80 168 ILE A C 1
ATOM 1326 O O . ILE A 1 168 ? 12.978 -24.317 -6.765 1.00 24.43 168 ILE A O 1
ATOM 1331 N N . PHE A 1 169 ? 11.427 -23.214 -5.573 1.00 24.51 169 PHE A N 1
ATOM 1332 C CA . PHE A 1 169 ? 10.885 -24.390 -4.912 1.00 23.48 169 PHE A CA 1
ATOM 1333 C C . PHE A 1 169 ? 9.422 -24.483 -5.312 1.00 21.79 169 PHE A C 1
ATOM 1334 O O . PHE A 1 169 ? 8.675 -23.516 -5.211 1.00 21.90 169 PHE A O 1
ATOM 1342 N N . ILE A 1 170 ? 9.024 -25.630 -5.813 1.00 22.61 170 ILE A N 1
ATOM 1343 C CA . ILE A 1 170 ? 7.629 -25.893 -6.118 1.00 25.25 170 ILE A CA 1
ATOM 1344 C C . ILE A 1 170 ? 7.278 -27.149 -5.347 1.00 24.87 170 ILE A C 1
ATOM 1345 O O . ILE A 1 170 ? 7.890 -28.192 -5.572 1.00 24.82 170 ILE A O 1
ATOM 1350 N N . GLU A 1 171 ? 6.307 -27.053 -4.443 1.00 25.88 171 GLU A N 1
ATOM 1351 C CA . GLU A 1 171 ? 5.991 -28.160 -3.560 1.00 29.40 171 GLU A CA 1
ATOM 1352 C C . GLU A 1 171 ? 7.309 -28.686 -2.899 1.00 27.85 171 GLU A C 1
ATOM 1353 O O . GLU A 1 171 ? 8.002 -27.924 -2.240 1.00 39.83 171 GLU A O 1
ATOM 1359 N N . ASN A 1 172 ? 7.663 -29.935 -3.128 1.00 32.48 172 ASN A N 1
ATOM 1360 C CA . ASN A 1 172 ? 8.842 -30.573 -2.548 1.00 34.00 172 ASN A CA 1
ATOM 1361 C C . ASN A 1 172 ? 10.101 -30.577 -3.410 1.00 36.44 172 ASN A C 1
ATOM 1362 O O . ASN A 1 172 ? 11.085 -31.208 -3.069 1.00 42.67 172 ASN A O 1
ATOM 1367 N N . GLU A 1 173 ? 10.034 -29.937 -4.560 1.00 31.75 173 GLU A N 1
ATOM 1368 C CA . GLU A 1 173 ? 11.120 -29.976 -5.531 1.00 30.58 173 GLU A CA 1
ATOM 1369 C C . GLU A 1 173 ? 11.811 -28.631 -5.558 1.00 30.94 173 GLU A C 1
ATOM 1370 O O . GLU A 1 173 ? 11.191 -27.602 -5.355 1.00 31.84 173 GLU A O 1
ATOM 1376 N N . GLU A 1 174 ? 13.110 -28.658 -5.805 1.00 27.90 174 GLU A N 1
ATOM 1377 C CA . GLU A 1 174 ? 13.894 -27.446 -5.900 1.00 29.31 174 GLU A CA 1
ATOM 1378 C C . GLU A 1 174 ? 14.717 -27.509 -7.157 1.00 29.32 174 GLU A C 1
ATOM 1379 O O . GLU A 1 174 ? 15.195 -28.576 -7.553 1.00 32.31 174 GLU A O 1
ATOM 1385 N N . GLN A 1 175 ? 14.915 -26.364 -7.779 1.00 22.48 175 GLN A N 1
ATOM 1386 C CA . GLN A 1 175 ? 15.828 -26.272 -8.898 1.00 26.24 175 GLN A CA 1
ATOM 1387 C C . GLN A 1 175 ? 16.407 -24.877 -9.017 1.00 22.54 175 GLN A C 1
ATOM 1388 O O . GLN A 1 175 ? 15.742 -23.922 -8.778 1.00 25.29 175 GLN A O 1
ATOM 1394 N N . CYS A 1 176 ? 17.673 -24.793 -9.370 1.00 22.94 176 CYS A N 1
ATOM 1395 C CA . CYS A 1 176 ? 18.297 -23.521 -9.705 1.00 26.04 176 CYS A CA 1
ATOM 1396 C C . CYS A 1 176 ? 18.033 -23.257 -11.172 1.00 24.86 176 CYS A C 1
ATOM 1397 O O . CYS A 1 176 ? 18.595 -23.908 -12.050 1.00 30.87 176 CYS A O 1
ATOM 1400 N N . LEU A 1 177 ? 17.176 -22.283 -11.416 1.00 20.66 177 LEU A N 1
ATOM 1401 C CA . LEU A 1 177 ? 16.742 -21.957 -12.760 1.00 23.06 177 LEU A CA 1
ATOM 1402 C C . LEU A 1 177 ? 17.653 -20.943 -13.397 1.00 22.42 177 LEU A C 1
ATOM 1403 O O . LEU A 1 177 ? 18.142 -20.045 -12.738 1.00 23.42 177 LEU A O 1
ATOM 1408 N N . GLU A 1 178 ? 17.831 -21.106 -14.702 1.00 24.55 178 GLU A N 1
ATOM 1409 C CA . GLU A 1 178 ? 18.556 -20.179 -15.565 1.00 26.60 178 GLU A CA 1
ATOM 1410 C C . GLU A 1 178 ? 17.715 -19.987 -16.839 1.00 21.14 178 GLU A C 1
ATOM 1411 O O . GLU A 1 178 ? 16.776 -20.755 -17.123 1.00 22.29 178 GLU A O 1
ATOM 1417 N N . TYR A 1 179 ? 18.038 -18.962 -17.617 1.00 21.46 179 TYR A N 1
ATOM 1418 C CA . TYR A 1 179 ? 17.346 -18.780 -18.887 1.00 20.88 179 TYR A CA 1
ATOM 1419 C C . TYR A 1 179 ? 17.432 -20.065 -19.705 1.00 21.55 179 TYR A C 1
ATOM 1420 O O . TYR A 1 179 ? 18.484 -20.701 -19.760 1.00 23.59 179 TYR A O 1
ATOM 1429 N N . GLY A 1 180 ? 16.303 -20.442 -20.306 1.00 19.63 180 GLY A N 1
ATOM 1430 C CA . GLY A 1 180 ? 16.195 -21.663 -21.088 1.00 21.33 180 GLY A CA 1
ATOM 1431 C C . GLY A 1 180 ? 15.412 -22.758 -20.397 1.00 21.13 180 GLY A C 1
ATOM 1432 O O . GLY A 1 180 ? 15.080 -23.776 -20.995 1.00 23.24 180 GLY A O 1
ATOM 1433 N N . GLN A 1 181 ? 15.121 -22.531 -19.135 1.00 20.28 181 GLN A N 1
ATOM 1434 C CA . GLN A 1 181 ? 14.316 -23.424 -18.351 1.00 19.46 181 GLN A CA 1
ATOM 1435 C C . GLN A 1 181 ? 13.062 -22.691 -17.894 1.00 20.34 181 GLN A C 1
ATOM 1436 O O . GLN A 1 181 ? 13.041 -21.517 -17.837 1.00 19.26 181 GLN A O 1
ATOM 1442 N N . ILE A 1 182 ? 12.038 -23.438 -17.556 1.00 18.79 182 ILE A N 1
ATOM 1443 C CA . ILE A 1 182 ? 10.857 -22.841 -16.947 1.00 18.63 182 ILE A CA 1
ATOM 1444 C C . ILE A 1 182 ? 10.446 -23.613 -15.714 1.00 19.75 182 ILE A C 1
ATOM 1445 O O . ILE A 1 182 ? 10.868 -24.768 -15.510 1.00 20.43 182 ILE A O 1
ATOM 1450 N N . TYR A 1 183 ? 9.622 -22.966 -14.890 1.00 18.23 183 TYR A N 1
ATOM 1451 C CA . TYR A 1 183 ? 8.910 -23.687 -13.844 1.00 17.85 183 TYR A CA 1
ATOM 1452 C C . TYR A 1 183 ? 7.418 -23.666 -14.133 1.00 17.99 183 TYR A C 1
ATOM 1453 O O . TYR A 1 183 ? 6.891 -22.761 -14.806 1.00 17.00 183 TYR A O 1
ATOM 1462 N N . TYR A 1 184 ? 6.731 -24.679 -13.633 1.00 18.37 184 TYR A N 1
ATOM 1463 C CA . TYR A 1 184 ? 5.302 -24.743 -13.753 1.00 17.49 184 TYR A CA 1
ATOM 1464 C C . TYR A 1 184 ? 4.715 -25.080 -12.399 1.00 19.71 184 TYR A C 1
ATOM 1465 O O . TYR A 1 184 ? 5.026 -26.071 -11.853 1.00 18.93 184 TYR A O 1
ATOM 1474 N N . ALA A 1 185 ? 3.858 -24.219 -11.898 1.00 19.12 185 ALA A N 1
ATOM 1475 C CA . ALA A 1 185 ? 3.155 -24.493 -10.645 1.00 21.23 185 ALA A CA 1
ATOM 1476 C C . ALA A 1 185 ? 1.687 -24.695 -10.926 1.00 19.92 185 ALA A C 1
ATOM 1477 O O . ALA A 1 185 ? 0.977 -23.731 -11.230 1.00 22.12 185 ALA A O 1
ATOM 1479 N N . PRO A 1 186 ? 1.209 -25.950 -10.835 1.00 21.79 186 PRO A N 1
ATOM 1480 C CA . PRO A 1 186 ? -0.230 -26.146 -10.933 1.00 25.14 186 PRO A CA 1
ATOM 1481 C C . PRO A 1 186 ? -1.022 -25.395 -9.875 1.00 24.68 186 PRO A C 1
ATOM 1482 O O . PRO A 1 186 ? -0.457 -24.890 -8.877 1.00 23.74 186 PRO A O 1
ATOM 1486 N N . SER A 1 187 ? -2.330 -25.334 -10.096 1.00 25.91 187 SER A N 1
ATOM 1487 C CA . SER A 1 187 ? -3.246 -24.732 -9.141 1.00 26.66 187 S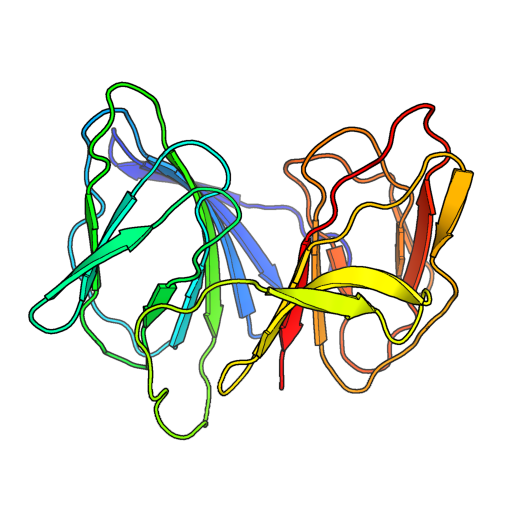ER A CA 1
ATOM 1488 C C . SER A 1 187 ? -3.023 -25.281 -7.741 1.00 28.54 187 SER A C 1
ATOM 1489 O O . SER A 1 187 ? -2.892 -26.492 -7.546 1.00 28.26 187 SER A O 1
ATOM 1492 N N . LYS A 1 188 ? -2.934 -24.361 -6.786 1.00 27.23 188 LYS A N 1
ATOM 1493 C CA . LYS A 1 188 ? -2.857 -24.679 -5.343 1.00 33.59 188 LYS A CA 1
ATOM 1494 C C . LYS A 1 188 ? -1.532 -25.252 -4.862 1.00 31.11 188 LYS A C 1
ATOM 1495 O O . LYS A 1 188 ? -1.423 -25.639 -3.720 1.00 39.31 188 LYS A O 1
ATOM 1499 N N . VAL A 1 189 ? -0.513 -25.283 -5.705 1.00 27.52 189 VAL A N 1
ATOM 1500 C CA . VAL A 1 189 ? 0.775 -25.787 -5.268 1.00 25.80 189 VAL A CA 1
ATOM 1501 C C . VAL A 1 189 ? 1.579 -24.639 -4.662 1.00 23.98 189 VAL A C 1
ATOM 1502 O O . VAL A 1 189 ? 1.478 -23.486 -5.088 1.00 30.33 189 VAL A O 1
ATOM 1506 N N . LEU A 1 190 ? 2.382 -24.967 -3.666 1.00 25.15 190 LEU A N 1
ATOM 1507 C CA . LEU A 1 190 ? 3.201 -23.977 -2.973 1.00 27.17 190 LEU A CA 1
ATOM 1508 C C . LEU A 1 190 ? 4.434 -23.623 -3.802 1.00 25.38 190 LEU A C 1
ATOM 1509 O O . LEU A 1 190 ? 5.130 -24.513 -4.282 1.00 34.89 190 LEU A O 1
ATOM 1514 N N . LYS A 1 191 ? 4.666 -22.323 -3.986 1.00 24.25 191 LYS A N 1
ATOM 1515 C CA . LYS A 1 191 ? 5.834 -21.806 -4.706 1.00 21.92 191 LYS A CA 1
ATOM 1516 C C . LYS A 1 191 ? 6.609 -20.854 -3.818 1.00 25.98 191 LYS A C 1
ATOM 1517 O O . LYS A 1 191 ? 6.031 -20.079 -3.058 1.00 25.24 191 LYS A O 1
ATOM 1520 N N . LYS A 1 192 ? 7.921 -20.902 -3.929 1.00 25.79 192 LYS A N 1
ATOM 1521 C CA . LYS A 1 192 ? 8.766 -19.914 -3.271 1.00 27.64 192 LYS A CA 1
ATOM 1522 C C . LYS A 1 192 ? 10.089 -19.863 -4.004 1.00 26.60 192 LYS A C 1
ATOM 1523 O O . LYS A 1 192 ? 10.352 -20.708 -4.877 1.00 27.18 192 LYS A O 1
ATOM 1528 N N . GLY A 1 193 ? 10.896 -18.849 -3.698 1.00 25.77 193 GLY A N 1
ATOM 1529 C CA . GLY A 1 193 ? 12.121 -18.635 -4.467 1.00 25.94 193 GLY A CA 1
ATOM 1530 C C . GLY A 1 193 ? 13.083 -17.730 -3.751 1.00 27.10 193 GLY A C 1
ATOM 1531 O O . GLY A 1 193 ? 12.737 -17.089 -2.745 1.00 27.75 193 GLY A O 1
ATOM 1532 N N . TYR A 1 194 ? 14.317 -17.726 -4.237 1.00 24.50 194 TYR A N 1
ATOM 1533 C CA . TYR A 1 194 ? 15.356 -16.967 -3.574 1.00 25.26 194 TYR A CA 1
A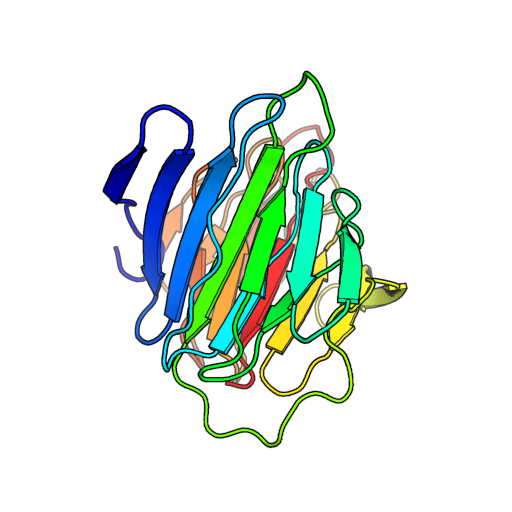TOM 1534 C C . TYR A 1 194 ? 16.448 -16.651 -4.565 1.00 23.03 194 TYR A C 1
ATOM 1535 O O . TYR A 1 194 ? 16.946 -17.539 -5.237 1.00 25.49 194 TYR A O 1
ATOM 1544 N N . ASN A 1 195 ? 16.770 -15.365 -4.669 1.00 22.23 195 ASN A N 1
ATOM 1545 C CA . ASN A 1 195 ? 17.895 -14.891 -5.447 1.00 22.38 195 ASN A CA 1
ATOM 1546 C C . ASN A 1 195 ? 19.135 -14.795 -4.549 1.00 24.21 195 ASN A C 1
ATOM 1547 O O . ASN A 1 195 ? 19.371 -13.776 -3.897 1.00 23.14 195 ASN A O 1
ATOM 1552 N N . SER A 1 196 ? 19.917 -15.860 -4.541 1.00 23.08 196 SER A N 1
ATOM 1553 C CA . SER A 1 196 ? 21.174 -15.903 -3.822 1.00 27.07 196 SER A CA 1
ATOM 1554 C C . SER A 1 196 ? 22.349 -15.330 -4.646 1.00 27.11 196 SER A C 1
ATOM 1555 O O . SER A 1 196 ? 23.484 -15.309 -4.176 1.00 30.64 196 SER A O 1
ATOM 1558 N N . SER A 1 197 ? 22.088 -14.878 -5.873 1.00 28.90 197 SER A N 1
ATOM 1559 C CA . SER A 1 197 ? 23.144 -14.312 -6.708 1.00 33.57 197 SER A CA 1
ATOM 1560 C C . SER A 1 197 ? 23.436 -12.837 -6.369 1.00 33.70 197 SER A C 1
ATOM 1561 O O . SER A 1 197 ? 22.708 -12.189 -5.620 1.00 29.90 197 SER A O 1
ATOM 1564 N N . ASN A 1 198 ? 24.514 -12.319 -6.946 1.00 35.78 198 ASN A N 1
ATOM 1565 C CA . ASN A 1 198 ? 24.939 -10.941 -6.726 1.00 36.61 198 ASN A CA 1
ATOM 1566 C C . 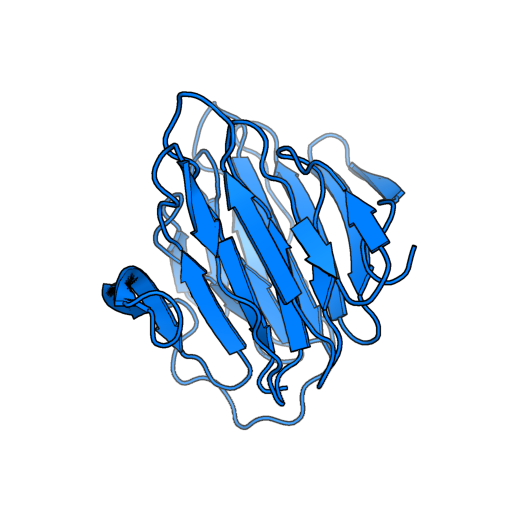ASN A 1 198 ? 24.268 -9.959 -7.678 1.00 41.80 198 ASN A C 1
ATOM 1567 O O . ASN A 1 198 ? 24.543 -8.759 -7.618 1.00 50.54 198 ASN A O 1
ATOM 1569 N N . GLN A 1 199 ? 23.389 -10.468 -8.542 1.00 38.04 199 GLN A N 1
ATOM 1570 C CA . GLN A 1 199 ? 22.706 -9.646 -9.546 1.00 37.07 199 GLN A CA 1
ATOM 1571 C C . GLN A 1 199 ? 21.194 -9.618 -9.391 1.00 28.67 199 GLN A C 1
ATOM 1572 O O . GLN A 1 199 ? 20.615 -10.530 -8.855 1.00 33.11 199 GLN A O 1
ATOM 1578 N N . ASP A 1 200 ? 20.581 -8.546 -9.851 1.00 28.49 200 ASP A N 1
ATOM 1579 C CA . ASP A 1 200 ? 19.124 -8.465 -9.945 1.00 30.86 200 ASP A CA 1
ATOM 1580 C C . ASP A 1 200 ? 18.684 -9.361 -11.096 1.00 28.39 200 ASP A C 1
ATOM 1581 O O . ASP A 1 200 ? 19.304 -9.357 -12.162 1.00 33.23 200 ASP A O 1
ATOM 1586 N N . ILE A 1 201 ? 17.655 -10.162 -10.848 1.00 25.29 201 ILE A N 1
ATOM 1587 C CA . ILE A 1 201 ? 17.157 -11.139 -11.826 1.00 24.59 201 ILE A CA 1
ATOM 1588 C C . ILE A 1 201 ? 15.803 -10.714 -12.335 1.00 22.69 201 ILE A C 1
ATOM 1589 O O . ILE A 1 201 ? 14.907 -10.370 -11.554 1.00 22.88 201 ILE A O 1
ATOM 1594 N N . ASN A 1 202 ? 15.655 -10.738 -13.657 1.00 21.23 202 ASN A N 1
ATOM 1595 C CA . ASN A 1 202 ? 14.399 -10.406 -14.309 1.00 21.15 202 ASN A CA 1
ATOM 1596 C C . ASN A 1 202 ? 13.609 -11.668 -14.503 1.00 20.28 202 ASN A C 1
ATOM 1597 O O . ASN A 1 202 ? 14.065 -12.595 -15.171 1.00 21.63 202 ASN A O 1
ATOM 1602 N N . LEU A 1 203 ? 12.418 -11.706 -13.931 1.00 19.56 203 LEU A N 1
ATOM 1603 C CA A LEU A 1 203 ? 11.568 -12.865 -13.894 0.50 19.81 203 LEU A CA 1
ATOM 1604 C CA B LEU A 1 203 ? 11.542 -12.852 -13.899 0.50 19.80 203 LEU A CA 1
ATOM 1605 C C . LEU A 1 203 ? 10.283 -12.532 -14.672 1.00 18.93 203 LEU A C 1
ATOM 1606 O O . LEU A 1 203 ? 9.751 -11.464 -14.533 1.00 18.63 203 LEU A O 1
ATOM 1615 N N . ILE A 1 204 ? 9.848 -13.473 -15.491 1.00 17.35 204 ILE A N 1
ATOM 1616 C CA . ILE A 1 204 ? 8.570 -13.340 -16.177 1.00 16.19 204 ILE A CA 1
ATOM 1617 C C . ILE A 1 204 ? 7.685 -14.480 -15.738 1.00 18.04 204 ILE A C 1
ATOM 1618 O O . ILE A 1 204 ? 8.119 -15.629 -15.694 1.00 17.84 204 ILE A O 1
ATOM 1623 N N . LYS A 1 205 ? 6.457 -14.158 -15.340 1.00 18.88 205 LYS A N 1
ATOM 1624 C CA . LYS A 1 205 ? 5.488 -15.199 -15.031 1.00 20.51 205 LYS A CA 1
ATOM 1625 C C . LYS A 1 205 ? 4.192 -14.960 -15.749 1.00 18.56 205 LYS A C 1
ATOM 1626 O O . LYS A 1 205 ? 3.807 -13.825 -16.036 1.00 18.68 205 LYS A O 1
ATOM 1632 N N . ILE A 1 206 ? 3.535 -16.065 -16.046 1.00 18.76 206 ILE A N 1
ATOM 1633 C CA . ILE A 1 206 ? 2.246 -16.033 -16.688 1.00 17.65 206 ILE A CA 1
ATOM 1634 C C . ILE A 1 206 ? 1.293 -16.779 -15.771 1.00 18.86 206 ILE A C 1
ATOM 1635 O O . ILE A 1 206 ? 1.492 -17.959 -15.449 1.00 19.44 206 ILE A O 1
ATOM 1640 N N . LEU A 1 207 ? 0.263 -16.070 -15.352 1.00 20.59 207 LEU A N 1
ATOM 1641 C CA . LEU A 1 207 ? -0.796 -16.627 -14.542 1.00 21.86 207 LEU A CA 1
ATOM 1642 C C . LEU A 1 207 ? -1.964 -16.982 -15.459 1.00 21.92 207 LEU A C 1
ATOM 1643 O O . LEU A 1 207 ? -2.411 -16.130 -16.235 1.00 23.92 207 LEU A O 1
ATOM 1648 N N . ILE A 1 208 ? -2.440 -18.230 -15.374 1.00 22.35 208 ILE A N 1
ATOM 1649 C CA . ILE A 1 208 ? -3.439 -18.763 -16.311 1.00 23.07 208 ILE A CA 1
ATOM 1650 C C . ILE A 1 208 ? -4.744 -18.814 -15.577 1.00 28.34 208 ILE A C 1
ATOM 1651 O O . ILE A 1 208 ? -4.810 -19.463 -14.525 1.00 31.92 208 ILE A O 1
ATOM 1656 N N . LEU A 1 209 ? -5.755 -18.141 -16.155 1.00 33.43 209 LEU A N 1
ATOM 1657 C CA . LEU A 1 209 ? -6.996 -17.674 -15.500 1.00 41.99 209 LEU A CA 1
ATOM 1658 C C . LEU A 1 209 ? -8.259 -18.411 -15.989 1.00 40.24 209 LEU A C 1
ATOM 1659 O O . LEU A 1 209 ? -9.334 -17.814 -16.144 1.00 56.40 209 LEU A O 1
ATOM 1664 N N . GLU A 1 210 ? -8.181 -19.718 -16.159 1.00 45.01 210 GLU A N 1
ATOM 1665 C CA . GLU A 1 210 ? -7.000 -20.462 -15.807 1.00 39.22 210 GLU A CA 1
#

Radius of gyration: 16.49 Å; Cα contacts (8 Å, |Δi|>4): 613; chains: 1; bounding box: 40×33×42 Å

Foldseek 3Di:
DLFWFAWDWDPPDVFKIWTWGDNDQKIKIKMKGAFFGKFDKFAAQWKKKKAWQDAWKWKDWDPDIDIGDHPWKMFTAHHGTIIMMTRHGNHIIIMMMMTGNDDWDDWPDRMDTWDWDADPQPRFIWTWDDTGFKIKIKGKQAAFHKRDKDAAQWKKKKAWDADWKWKDWAHDIDTGGPPIMGIHHHGIIIIITRNDNGIIMMMMMTTDD

CATH classification: 2.60.120.10

Sequence (209 aa):
SEFFPVPKPIKLNPHVELEVFQCQDTIFQLSVIAPNAKLESSHQHPESQIGMMVLSGELELYIKDVIKPLRALQDIIHVADANVSSHGFVNPLSEPMIGFDLKRITSSSSLPSEDVVVLTLSNNQDKITHLPCQSVKGSWFEIVMMKIPSGYSIPPHHQQGEQEEIGFILNGKLEEIFIENEEQCLEYGQIYYAPSKVLKKGYNSSNQDINLLIKILILE

Nearest PDB structures (foldseek):
  5zbe-assembly1_A  TM=1.005E+00  e=1.339E-40  Microcystis aeruginosa FACHB-905 = DIANCHI905
  4e2g-assembly2_D  TM=9.195E-01  e=5.464E-06  Sphaerobacter thermophilus DSM 20745
  8zyh-assembly1_B  TM=8.401E-01  e=1.119E-05  Thermotoga maritima MSB8
  6l2e-assembly1_B  TM=8.362E-01  e=1.232E-05  Thermotoga maritima MSB8
  5wsd-assembly1_B  TM=8.410E-01  e=1.721E-05  Thermotoga maritima MSB8

Solvent-accessible surface area: 9672 Å² total; per-residue (Å²): 71,89,17,11,14,123,38,76,98,77,135,91,43,124,70,0,72,17,65,35,0,117,1,90,108,0,56,0,14,10,10,62,2,32,61,91,13,98,33,135,66,80,110,27,78,56,3,6,0,0,5,1,17,58,24,62,10,49,0,81,2,135,148,66,92,76,85,1,108,26,53,73,6,0,9,3,1,29,48,79,30,54,3,2,11,35,2,51,62,88,112,50,4,38,2,4,13,0,39,16,111,32,125,53,154,109,23,85,76,20,33,26,66,11,66,121,89,96,13,62,48,14,148,27,97,9,63,11,27,136,20,46,8,0,31,0,8,23,9,98,1,40,55,49,56,67,18,46,85,47,116,37,53,73,16,15,0,0,1,1,44,41,27,77,0,41,7,59,0,104,133,58,84,55,56,0,87,92,28,62,2,8,0,3,18,50,98,20,73,12,62,3,83,0,58,26,108,91,65,0,51,5,0,18,0,25,0,65,113

B-factor: mean 29.64, std 9.04, range [16.03, 76.68]